Protein AF-A0AAD8EV53-F1 (afdb_monomer)

Organism: Biomphalaria pfeifferi (NCBI:txid112525)

Structure (mmCIF, N/CA/C/O backbone):
data_AF-A0AAD8EV53-F1
#
_entry.id   AF-A0AAD8EV53-F1
#
loop_
_atom_site.group_PDB
_atom_site.id
_atom_site.type_symbol
_atom_site.label_atom_id
_atom_site.label_alt_id
_atom_site.label_comp_id
_atom_site.label_asym_id
_atom_site.label_entity_id
_atom_site.label_seq_id
_atom_site.pdbx_PDB_ins_code
_atom_site.Cartn_x
_atom_site.Cartn_y
_atom_site.Cartn_z
_atom_site.occupancy
_atom_site.B_iso_or_equiv
_atom_site.auth_seq_id
_atom_site.auth_comp_id
_atom_site.auth_asym_id
_atom_site.auth_atom_id
_atom_site.pdbx_PDB_model_num
ATOM 1 N N . MET A 1 1 ? -7.930 -17.736 30.502 1.00 43.34 1 MET A N 1
ATOM 2 C CA . MET A 1 1 ? -8.144 -16.282 30.346 1.00 43.34 1 MET A CA 1
ATOM 3 C C . MET A 1 1 ? -9.474 -16.091 29.644 1.00 43.34 1 MET A C 1
ATOM 5 O O . MET A 1 1 ? -9.653 -16.660 28.577 1.00 43.34 1 MET A O 1
ATOM 9 N N . SER A 1 2 ? -10.435 -15.406 30.261 1.00 44.38 2 SER A N 1
ATOM 10 C CA . SER A 1 2 ? -11.694 -15.058 29.599 1.00 44.38 2 SER A CA 1
ATOM 11 C C . SER A 1 2 ? -11.402 -14.016 28.521 1.00 44.38 2 SER A C 1
ATOM 13 O O . SER A 1 2 ? -10.978 -12.903 28.819 1.00 44.38 2 SER A O 1
ATOM 15 N N . TYR A 1 3 ? -11.580 -14.386 27.257 1.00 53.50 3 TYR A N 1
ATOM 16 C CA . TYR A 1 3 ? -11.447 -13.451 26.147 1.00 53.50 3 TYR A CA 1
ATOM 17 C C . TYR A 1 3 ? -12.650 -12.508 26.158 1.00 53.50 3 TYR A C 1
ATOM 19 O O . TYR A 1 3 ? -13.756 -12.900 25.792 1.00 53.50 3 TYR A O 1
ATOM 27 N N . SER A 1 4 ? -12.458 -11.275 26.622 1.00 67.88 4 SER A N 1
ATOM 28 C CA . SER A 1 4 ? -13.485 -10.242 26.534 1.00 67.88 4 SER A CA 1
ATOM 29 C C . SER A 1 4 ? -13.609 -9.774 25.081 1.00 67.88 4 SER A C 1
ATOM 31 O O . SER A 1 4 ? -12.683 -9.215 24.490 1.00 67.88 4 SER A O 1
ATOM 33 N N . THR A 1 5 ? -14.765 -10.053 24.484 1.00 80.81 5 THR A N 1
ATOM 34 C CA . THR A 1 5 ? -15.217 -9.449 23.228 1.00 80.81 5 THR A CA 1
ATOM 35 C C . THR A 1 5 ? -16.120 -8.272 23.565 1.00 80.81 5 THR A C 1
ATOM 37 O O . THR A 1 5 ? -17.183 -8.468 24.159 1.00 80.81 5 THR A O 1
ATOM 40 N N . PHE A 1 6 ? -15.735 -7.063 23.172 1.00 87.12 6 PHE A N 1
ATOM 41 C CA . PHE A 1 6 ? -16.586 -5.885 23.301 1.00 87.12 6 PHE A CA 1
ATOM 42 C C . PHE A 1 6 ? -17.335 -5.650 21.996 1.00 87.12 6 PHE A C 1
ATOM 44 O O . PHE A 1 6 ? -16.727 -5.579 20.927 1.00 87.12 6 PHE A O 1
ATOM 51 N N . TYR A 1 7 ? -18.658 -5.538 22.089 1.00 92.50 7 TYR A N 1
ATOM 52 C CA . TYR A 1 7 ? -19.516 -5.212 20.958 1.00 92.50 7 TYR A CA 1
ATOM 53 C C . TYR A 1 7 ? -20.131 -3.833 21.158 1.00 92.50 7 TYR A C 1
ATOM 55 O O . TYR A 1 7 ? -20.846 -3.604 22.134 1.00 92.50 7 TYR A O 1
ATOM 63 N N . ILE A 1 8 ? -19.881 -2.931 20.215 1.00 93.69 8 ILE A N 1
ATOM 64 C CA . ILE A 1 8 ? -20.378 -1.560 20.250 1.00 93.69 8 ILE A CA 1
ATOM 65 C C . ILE A 1 8 ? -21.150 -1.282 18.962 1.00 93.69 8 ILE A C 1
ATOM 67 O O . ILE A 1 8 ? -20.667 -1.486 17.846 1.00 93.69 8 ILE A O 1
ATOM 71 N N . LYS A 1 9 ? -22.394 -0.821 19.106 1.00 94.81 9 LYS A N 1
ATOM 72 C CA . LYS A 1 9 ? -23.247 -0.514 17.952 1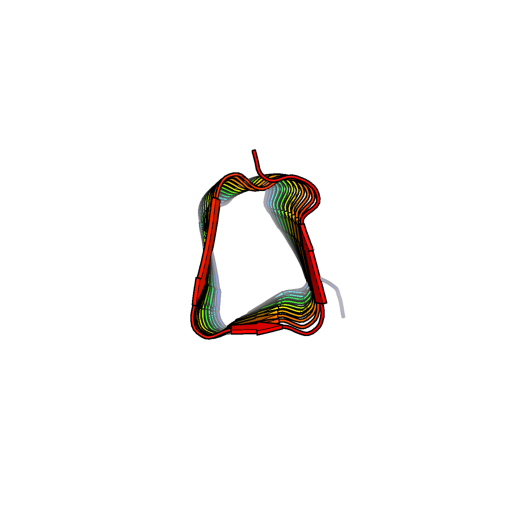.00 94.81 9 LYS A CA 1
ATOM 73 C C . LYS A 1 9 ? -22.948 0.873 17.381 1.00 94.81 9 LYS A C 1
ATOM 75 O O . LYS A 1 9 ? -22.888 1.012 16.166 1.00 94.81 9 LYS A O 1
ATOM 80 N N . PHE A 1 10 ? -22.787 1.857 18.254 1.00 95.81 10 PHE A N 1
ATOM 81 C CA . PHE A 1 10 ? -22.472 3.241 17.925 1.00 95.81 10 PHE A CA 1
ATOM 82 C C . PHE A 1 10 ? -21.641 3.805 19.066 1.00 95.81 10 PHE A C 1
ATOM 84 O O . PHE A 1 10 ? -21.955 3.531 20.228 1.00 95.81 10 PHE A O 1
ATOM 91 N N . ILE A 1 11 ? -20.596 4.543 18.733 1.00 95.88 11 ILE A N 1
ATOM 92 C CA . ILE A 1 11 ? -19.806 5.316 19.682 1.00 95.88 11 ILE A CA 1
ATOM 93 C C . ILE A 1 11 ? -19.050 6.379 18.904 1.00 95.88 11 ILE A C 1
ATOM 95 O O . ILE A 1 11 ? -18.500 6.062 17.865 1.00 95.88 11 ILE A O 1
ATOM 99 N N . ASP A 1 12 ? -18.988 7.604 19.392 1.00 96.12 12 ASP A N 1
ATOM 100 C CA . ASP A 1 12 ? -18.344 8.667 18.615 1.00 96.12 12 ASP A CA 1
ATOM 101 C C . ASP A 1 12 ? -16.811 8.525 18.684 1.00 96.12 12 ASP A C 1
ATOM 103 O O . ASP A 1 12 ? -16.111 8.575 17.676 1.00 96.12 12 ASP A O 1
ATOM 107 N N . TYR A 1 13 ? -16.281 8.241 19.881 1.00 96.38 13 TYR A N 1
ATOM 108 C CA . TYR A 1 13 ? -14.841 8.197 20.140 1.00 96.38 13 TYR A CA 1
ATOM 109 C C . TYR A 1 13 ? -14.439 6.995 20.994 1.00 96.38 13 TYR A C 1
ATOM 111 O O . TYR A 1 13 ? -15.038 6.718 22.035 1.00 96.38 13 TYR A O 1
ATOM 119 N N . ILE A 1 14 ? -13.349 6.333 20.606 1.00 94.25 14 ILE A N 1
ATOM 120 C CA . ILE A 1 14 ? -12.597 5.422 21.475 1.00 94.25 14 ILE A CA 1
ATOM 121 C C . ILE A 1 14 ? -11.179 5.947 21.613 1.00 94.25 14 ILE A C 1
ATOM 123 O O . ILE A 1 14 ? -10.463 6.123 20.628 1.00 94.25 14 ILE A O 1
ATOM 127 N N . VAL A 1 15 ? -10.762 6.131 22.861 1.00 94.19 15 VAL A N 1
ATOM 128 C CA . VAL A 1 15 ? -9.378 6.426 23.213 1.00 94.19 15 VAL A CA 1
ATOM 129 C C . VAL A 1 15 ? -8.905 5.344 24.164 1.00 94.19 15 VAL A C 1
ATOM 131 O O . VAL A 1 15 ? -9.501 5.158 25.224 1.00 94.19 15 VAL A O 1
ATOM 134 N N . MET A 1 16 ? -7.831 4.646 23.804 1.00 89.88 16 MET A N 1
ATOM 135 C CA . MET A 1 16 ? -7.173 3.719 24.722 1.00 89.88 16 MET A CA 1
ATOM 136 C C . MET A 1 16 ? -5.684 4.017 24.816 1.00 89.88 16 MET A C 1
ATOM 138 O O . MET A 1 16 ? -4.989 4.239 23.820 1.00 89.88 16 MET A O 1
ATOM 142 N N . SER A 1 17 ? -5.184 3.945 26.038 1.00 91.75 17 SER A N 1
ATOM 143 C CA . SER A 1 17 ? -3.771 4.035 26.365 1.00 91.75 17 SER A CA 1
ATOM 144 C C . SER A 1 17 ? -3.387 2.840 27.231 1.00 91.75 17 SER A C 1
ATOM 146 O O . SER A 1 17 ? -4.166 2.426 28.089 1.00 91.75 17 SER A O 1
ATOM 148 N N . TYR A 1 18 ? -2.209 2.260 26.987 1.00 87.88 18 TYR A N 1
ATOM 149 C CA . TYR A 1 18 ? -1.659 1.159 27.795 1.00 87.88 18 TYR A CA 1
ATOM 150 C C . TYR A 1 18 ? -2.642 -0.003 27.981 1.00 87.88 18 TYR A C 1
ATOM 152 O O . TYR A 1 18 ? -2.921 -0.446 29.096 1.00 87.88 18 TYR A O 1
ATOM 160 N N . SER A 1 19 ? -3.208 -0.476 26.873 1.00 85.56 19 SER A N 1
ATOM 161 C CA . SER A 1 19 ? -4.313 -1.434 26.900 1.00 85.56 19 SER A CA 1
ATOM 162 C C . SER A 1 19 ? -3.951 -2.753 26.234 1.00 85.56 19 SER A C 1
ATOM 164 O O . SER A 1 19 ? -3.264 -2.794 25.214 1.00 85.56 19 SER A O 1
ATOM 166 N N . ILE A 1 20 ? -4.454 -3.841 26.812 1.00 86.62 20 ILE A N 1
ATOM 167 C CA . ILE A 1 20 ? -4.454 -5.160 26.188 1.00 86.62 20 ILE A CA 1
ATOM 168 C C . ILE A 1 20 ? -5.905 -5.588 26.078 1.00 86.62 20 ILE A C 1
ATOM 170 O O . ILE A 1 20 ? -6.603 -5.711 27.086 1.00 86.62 20 ILE A O 1
ATOM 174 N N . LEU A 1 21 ? -6.367 -5.802 24.855 1.00 84.62 21 LEU A N 1
ATOM 175 C CA . LEU A 1 21 ? -7.738 -6.205 24.594 1.00 84.62 21 LEU A CA 1
ATOM 176 C C . LEU A 1 21 ? -7.745 -7.358 23.603 1.00 84.62 21 LEU A C 1
ATOM 178 O O . LEU A 1 21 ? -6.914 -7.439 22.701 1.00 84.62 21 LEU A O 1
ATOM 182 N N . HIS A 1 22 ? -8.670 -8.293 23.785 1.00 82.31 22 HIS A N 1
ATOM 183 C CA . HIS A 1 22 ? -8.747 -9.409 22.862 1.00 82.31 22 HIS A CA 1
ATOM 184 C C . HIS A 1 22 ? -9.524 -8.988 21.619 1.00 82.31 22 HIS A C 1
ATOM 186 O O . HIS A 1 22 ? -8.951 -8.827 20.551 1.00 82.31 22 HIS A O 1
ATOM 192 N N . ALA A 1 23 ? -10.818 -8.726 21.739 1.00 90.88 23 ALA A N 1
ATOM 193 C CA . ALA A 1 23 ? -11.630 -8.452 20.566 1.00 90.88 23 ALA A CA 1
ATOM 194 C C . ALA A 1 23 ? -12.518 -7.229 20.750 1.00 90.88 23 ALA A C 1
ATOM 196 O O . ALA A 1 23 ? -13.231 -7.112 21.747 1.00 90.88 23 ALA A O 1
ATOM 197 N N . LEU A 1 24 ? -12.508 -6.355 19.747 1.00 92.44 24 LEU A N 1
ATOM 198 C CA . LEU A 1 24 ? -13.383 -5.197 19.655 1.00 92.44 24 LEU A CA 1
ATOM 199 C C . LEU A 1 24 ? -14.127 -5.238 18.321 1.00 92.44 24 LEU A C 1
ATOM 201 O O . LEU A 1 24 ? -13.517 -5.303 17.253 1.00 92.44 24 LEU A O 1
ATOM 205 N N . VAL A 1 25 ? -15.454 -5.221 18.394 1.00 95.44 25 VAL A N 1
ATOM 206 C CA . VAL A 1 25 ? -16.340 -5.214 17.232 1.00 95.44 25 VAL A CA 1
ATOM 207 C C . VAL A 1 25 ? -17.201 -3.965 17.293 1.00 95.44 25 VAL A C 1
ATOM 209 O O . VAL A 1 25 ? -17.968 -3.784 18.239 1.00 95.44 25 VAL A O 1
ATOM 212 N N . ILE A 1 26 ? -17.096 -3.119 16.271 1.00 96.75 26 ILE A N 1
ATOM 213 C CA . ILE A 1 26 ? -17.793 -1.837 16.212 1.00 96.75 26 ILE A CA 1
ATOM 214 C C . ILE A 1 26 ? -18.550 -1.717 14.896 1.00 96.75 26 ILE A C 1
ATOM 216 O O . ILE A 1 26 ? -18.028 -1.996 13.814 1.00 96.75 26 ILE A O 1
ATOM 220 N N . LYS A 1 27 ? -19.815 -1.303 14.961 1.00 97.00 27 LYS A N 1
ATOM 221 C CA . LYS A 1 27 ? -20.604 -1.090 13.743 1.00 97.00 27 LYS A CA 1
ATOM 222 C C . LYS A 1 27 ? -20.407 0.315 13.166 1.00 97.00 27 LYS A C 1
ATOM 224 O O . LYS A 1 27 ? -20.290 0.424 11.951 1.00 97.00 27 LYS A O 1
ATOM 229 N N . 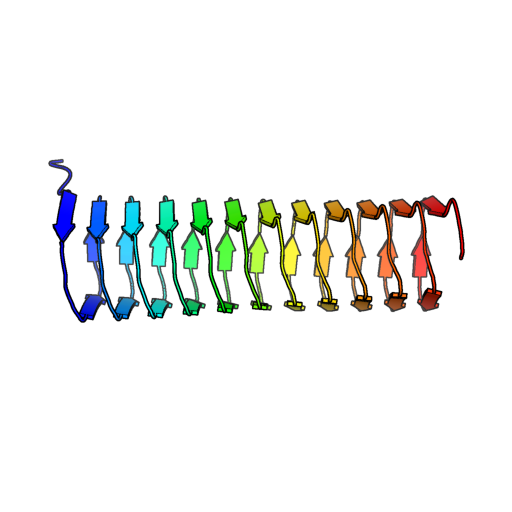PHE A 1 28 ? -20.373 1.344 14.001 1.00 97.00 28 PHE A N 1
ATOM 230 C CA . PHE A 1 28 ? -20.131 2.728 13.596 1.00 97.00 28 PHE A CA 1
ATOM 231 C C . PHE A 1 28 ? -19.324 3.429 14.679 1.00 97.00 28 PHE A C 1
ATOM 233 O O . PHE A 1 28 ? -19.644 3.264 15.862 1.00 97.00 28 PHE A O 1
ATOM 240 N N . ILE A 1 29 ? -18.295 4.155 14.264 1.00 97.44 29 ILE A N 1
ATOM 241 C CA . ILE A 1 29 ? -17.471 4.974 15.143 1.00 97.44 29 ILE A CA 1
ATOM 242 C C . ILE A 1 29 ? -16.809 6.089 14.367 1.00 97.44 29 ILE A C 1
ATOM 244 O O . ILE A 1 29 ? -16.312 5.824 13.291 1.00 97.44 29 ILE A O 1
ATOM 248 N N . ASP A 1 30 ? -16.741 7.295 14.902 1.00 96.38 30 ASP A N 1
ATOM 249 C CA . ASP A 1 30 ? -16.150 8.393 14.139 1.00 96.38 30 ASP A CA 1
ATOM 250 C C . ASP A 1 30 ? -14.616 8.333 14.271 1.00 96.38 30 ASP A C 1
ATOM 252 O O . ASP A 1 30 ? -13.891 8.357 13.277 1.00 96.38 30 ASP A O 1
ATOM 256 N N . TYR A 1 31 ? -14.098 8.135 15.492 1.00 97.50 31 TYR A N 1
ATOM 257 C CA . TYR A 1 31 ? -12.654 8.172 15.753 1.00 97.50 31 TYR A CA 1
ATOM 258 C C . TYR A 1 31 ? -12.161 7.066 16.691 1.00 97.50 31 TYR A C 1
ATOM 260 O O . TYR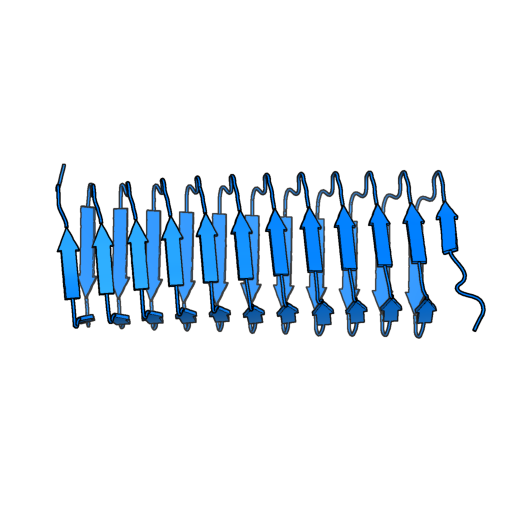 A 1 31 ? -12.694 6.849 17.784 1.00 97.50 31 TYR A O 1
ATOM 268 N N . ILE A 1 32 ? -11.042 6.440 16.319 1.00 96.12 32 ILE A N 1
ATOM 269 C CA . ILE A 1 32 ? -10.234 5.598 17.210 1.00 96.12 32 ILE A CA 1
ATOM 270 C C . ILE A 1 32 ? -8.847 6.199 17.361 1.00 96.12 32 ILE A C 1
ATOM 272 O O . ILE A 1 32 ? -8.135 6.399 16.378 1.00 96.12 32 ILE A O 1
ATOM 276 N N . VAL A 1 33 ? -8.432 6.386 18.611 1.00 96.25 33 VAL A N 1
ATOM 277 C CA . VAL A 1 33 ? -7.057 6.723 18.968 1.00 96.25 33 VAL A CA 1
ATOM 278 C C . VAL A 1 33 ? -6.520 5.663 19.919 1.00 96.25 33 VAL A C 1
ATOM 280 O O . VAL A 1 33 ? -7.038 5.494 21.025 1.00 96.25 33 VAL A O 1
ATOM 283 N N . MET A 1 34 ? -5.456 4.964 19.522 1.00 93.31 34 MET A N 1
ATOM 284 C CA . MET A 1 34 ? -4.758 4.041 20.420 1.00 93.31 34 MET A CA 1
ATOM 285 C C . MET A 1 34 ? -3.283 4.399 20.552 1.00 93.31 34 MET A C 1
ATOM 287 O O . MET A 1 34 ? -2.579 4.677 19.577 1.00 93.31 34 MET A O 1
ATOM 291 N N . SER A 1 35 ? -2.802 4.313 21.785 1.00 92.94 35 SER A N 1
ATOM 292 C CA . SER A 1 35 ? -1.389 4.442 22.126 1.00 92.94 35 SER A CA 1
ATOM 293 C C . SER A 1 35 ? -0.975 3.293 23.038 1.00 92.94 35 SER A C 1
ATOM 295 O O . SER A 1 35 ? -1.699 2.961 23.978 1.00 92.94 35 SER A O 1
ATOM 297 N N . TYR A 1 36 ? 0.173 2.666 22.769 1.00 87.56 36 TYR A N 1
ATOM 298 C CA . TYR A 1 36 ? 0.689 1.563 23.594 1.00 87.56 36 TYR A CA 1
ATOM 299 C C . TYR A 1 36 ? -0.345 0.446 23.786 1.00 87.56 36 TYR A C 1
ATOM 301 O O . TYR A 1 36 ? -0.714 0.093 24.908 1.00 87.56 36 TYR A O 1
ATOM 309 N N . ALA A 1 37 ? -0.873 -0.066 22.676 1.00 86.62 37 ALA A N 1
ATOM 310 C CA . ALA A 1 37 ? -1.980 -1.012 22.691 1.00 86.62 37 ALA A CA 1
ATOM 311 C C . ALA A 1 37 ? -1.612 -2.350 22.049 1.00 86.62 37 ALA A C 1
ATOM 313 O O . ALA A 1 37 ? -0.985 -2.394 20.990 1.00 86.62 37 ALA A O 1
ATOM 314 N N . ILE A 1 38 ? -2.068 -3.435 22.671 1.00 88.50 38 ILE A N 1
ATOM 315 C CA . ILE A 1 38 ? -2.065 -4.774 22.085 1.00 88.50 38 ILE A CA 1
ATOM 316 C C . ILE A 1 38 ? -3.518 -5.189 21.899 1.00 88.50 38 ILE A C 1
ATOM 318 O O . ILE A 1 38 ? -4.260 -5.332 22.872 1.00 88.50 38 ILE A O 1
ATOM 322 N N . LEU A 1 39 ? -3.925 -5.398 20.652 1.00 86.06 39 LEU A N 1
ATOM 323 C CA . LEU A 1 39 ? -5.270 -5.852 20.336 1.00 86.06 39 LEU A CA 1
ATOM 324 C C . LEU A 1 39 ? -5.225 -7.149 19.534 1.00 86.06 39 LEU A C 1
ATOM 326 O O . LEU A 1 39 ? -4.581 -7.225 18.485 1.00 86.06 39 LEU A O 1
ATOM 330 N N . HIS A 1 40 ? -5.960 -8.162 19.990 1.00 83.75 40 HIS A N 1
ATOM 331 C CA . HIS A 1 40 ? -6.006 -9.426 19.261 1.00 83.75 40 HIS A CA 1
ATOM 332 C C . HIS A 1 40 ? -6.819 -9.299 17.955 1.00 83.75 40 HIS A C 1
ATOM 334 O O . HIS A 1 40 ? -6.345 -9.712 16.900 1.00 83.75 40 HIS A O 1
ATOM 340 N N . THR A 1 41 ? -7.993 -8.661 17.963 1.00 92.12 41 THR A N 1
ATOM 341 C CA . THR A 1 41 ? -8.809 -8.428 16.755 1.00 92.12 41 THR A CA 1
ATOM 342 C C . THR A 1 41 ? -9.631 -7.138 16.824 1.00 92.12 41 THR A C 1
ATOM 344 O O . THR A 1 41 ? -10.365 -6.936 17.795 1.00 92.12 41 THR A O 1
ATOM 347 N N . LEU A 1 42 ? -9.598 -6.332 15.756 1.00 94.19 42 LEU A N 1
ATOM 348 C CA . LEU A 1 42 ? -10.504 -5.197 15.527 1.00 94.19 42 LEU A CA 1
ATOM 349 C C . LEU A 1 42 ? -11.370 -5.451 14.293 1.00 94.19 42 LEU A C 1
ATOM 351 O O . LEU A 1 42 ? -10.841 -5.629 13.195 1.00 94.19 42 LEU A O 1
ATOM 355 N N . LEU A 1 43 ? -12.690 -5.423 14.454 1.00 96.81 43 LEU A N 1
ATOM 356 C CA . LEU A 1 43 ? -13.637 -5.492 13.342 1.00 96.81 43 LEU A CA 1
ATOM 357 C C . LEU A 1 43 ? -14.494 -4.230 13.327 1.00 96.81 43 LEU A C 1
ATOM 359 O O . LEU A 1 43 ? -15.243 -3.990 14.275 1.00 96.81 43 LEU A O 1
ATOM 363 N N . ILE A 1 44 ? -14.424 -3.451 12.247 1.00 97.50 44 ILE A N 1
ATOM 364 C CA . ILE A 1 44 ? -15.193 -2.212 12.113 1.00 97.50 44 ILE A CA 1
ATOM 365 C C . ILE A 1 44 ? -15.954 -2.184 10.794 1.00 97.50 44 ILE A C 1
ATOM 367 O O . ILE A 1 44 ? -15.427 -2.503 9.727 1.00 97.50 44 ILE A O 1
ATOM 371 N N . LYS A 1 45 ? -17.231 -1.803 10.842 1.00 97.75 45 LYS A N 1
ATOM 372 C CA . LYS A 1 45 ? -18.025 -1.663 9.617 1.00 97.75 45 LYS A CA 1
ATOM 373 C C . LYS A 1 45 ? -17.890 -0.272 8.989 1.00 97.75 45 LYS A C 1
ATOM 375 O O . LYS A 1 45 ? -17.790 -0.205 7.769 1.00 97.75 45 LYS A O 1
ATOM 380 N N . PHE A 1 46 ? -17.895 0.789 9.781 1.00 97.81 46 PHE A N 1
ATOM 381 C CA . PHE A 1 46 ? -17.699 2.162 9.317 1.00 97.81 46 PHE A CA 1
ATOM 382 C C . PHE A 1 46 ? -16.892 2.917 10.359 1.00 97.81 46 PHE A C 1
ATOM 384 O O . PHE A 1 46 ? -17.197 2.781 11.550 1.00 97.81 46 PHE A O 1
ATOM 391 N N . ILE A 1 47 ? -15.877 3.644 9.905 1.00 97.94 47 ILE A N 1
ATOM 392 C CA . ILE A 1 47 ? -15.090 4.528 10.751 1.00 97.94 47 ILE A CA 1
ATOM 393 C C . ILE A 1 47 ? -14.495 5.676 9.969 1.00 97.94 47 ILE A C 1
ATOM 395 O O . ILE A 1 47 ? -13.958 5.430 8.909 1.00 97.94 47 ILE A O 1
ATOM 399 N N . ASP A 1 48 ? -14.513 6.890 10.488 1.00 97.06 48 ASP A N 1
ATOM 400 C CA . ASP A 1 48 ? -13.951 8.004 9.727 1.00 97.06 48 ASP A CA 1
ATOM 401 C C . ASP A 1 48 ? -12.420 8.003 9.887 1.00 97.06 48 ASP A C 1
ATOM 403 O O . ASP A 1 48 ? -11.677 7.967 8.905 1.00 97.06 48 ASP A O 1
ATOM 407 N N . PHE A 1 49 ? -11.919 7.911 11.128 1.00 97.88 49 PHE A N 1
ATOM 408 C CA . PHE A 1 49 ? -10.487 8.047 11.412 1.00 97.88 49 PHE A CA 1
ATOM 409 C C . PHE A 1 49 ? -9.932 6.999 12.381 1.00 97.88 49 PHE A C 1
ATOM 411 O O . PHE A 1 49 ? -10.447 6.784 13.481 1.00 97.88 49 PHE A O 1
ATOM 418 N N . ILE A 1 50 ? -8.781 6.423 12.023 1.00 96.94 50 ILE A N 1
ATOM 419 C CA . ILE A 1 50 ? -7.939 5.634 12.930 1.00 96.94 50 ILE A CA 1
ATOM 420 C C . ILE A 1 50 ? -6.568 6.284 13.065 1.00 96.94 50 ILE A C 1
ATOM 422 O O . ILE A 1 50 ? -5.843 6.434 12.082 1.00 96.94 50 ILE A O 1
ATOM 426 N N . LEU A 1 51 ? -6.175 6.562 14.306 1.00 97.00 51 LEU A N 1
ATOM 427 C CA . LEU A 1 51 ? -4.821 6.952 14.668 1.00 97.00 51 LEU A CA 1
ATOM 428 C C . LEU A 1 51 ? -4.233 5.941 15.652 1.00 97.00 51 LEU A C 1
ATOM 430 O O . LEU A 1 51 ? -4.720 5.797 16.775 1.00 97.00 51 LEU A O 1
ATOM 434 N N . MET A 1 52 ? -3.139 5.289 15.265 1.00 93.56 52 MET A N 1
ATOM 435 C CA . MET A 1 52 ? -2.422 4.384 16.160 1.00 93.56 52 MET A CA 1
ATOM 436 C C . MET A 1 52 ? -0.947 4.740 16.283 1.00 93.56 52 MET A C 1
ATOM 438 O O . MET A 1 52 ? -0.252 5.049 15.311 1.00 93.56 52 MET A O 1
ATOM 442 N N . SER A 1 53 ? -0.448 4.601 17.504 1.00 92.81 53 SER A N 1
ATOM 443 C CA . SER A 1 53 ? 0.966 4.747 17.833 1.00 92.81 53 SER A CA 1
ATOM 444 C C . SER A 1 53 ? 1.403 3.628 18.773 1.00 92.81 53 SER A C 1
ATOM 446 O O . SER A 1 53 ? 0.655 3.251 19.678 1.00 92.81 53 SER A O 1
ATOM 448 N N . TYR A 1 54 ? 2.602 3.079 18.559 1.00 89.56 54 TYR A N 1
ATOM 449 C CA . TYR A 1 54 ? 3.192 2.064 19.445 1.00 89.56 54 TYR A CA 1
ATOM 450 C C . TYR A 1 54 ? 2.252 0.883 19.700 1.00 89.56 54 TYR A C 1
ATOM 452 O O . TYR A 1 54 ? 1.898 0.584 20.839 1.00 89.56 54 TYR A O 1
ATOM 460 N N . SER A 1 55 ? 1.774 0.247 18.633 1.00 87.62 55 SER A N 1
ATOM 461 C CA . SER A 1 55 ? 0.699 -0.741 18.741 1.00 87.62 55 SER A CA 1
ATOM 462 C C . SER A 1 55 ? 1.007 -2.051 18.033 1.00 87.62 55 SER A C 1
ATOM 464 O O . SER A 1 55 ? 1.718 -2.086 17.026 1.00 87.62 55 SER A O 1
ATOM 466 N N . ILE A 1 56 ? 0.465 -3.135 18.589 1.00 89.81 56 ILE A N 1
ATOM 467 C CA . ILE A 1 56 ? 0.576 -4.487 18.049 1.00 89.81 56 ILE A CA 1
ATOM 468 C C . ILE A 1 56 ? -0.828 -5.031 17.823 1.00 89.81 56 ILE A C 1
ATOM 470 O O . ILE A 1 56 ? -1.639 -5.115 18.748 1.00 89.81 56 ILE A O 1
ATOM 474 N N . PHE A 1 57 ? -1.099 -5.431 16.589 1.00 87.75 57 PHE A N 1
ATOM 475 C CA . PHE A 1 57 ? -2.388 -5.973 16.189 1.00 87.75 57 PHE A CA 1
ATOM 476 C C . PHE A 1 57 ? -2.207 -7.315 15.494 1.00 87.75 57 PHE A C 1
ATOM 478 O O . PHE A 1 57 ? -1.440 -7.438 14.537 1.00 87.75 57 PHE A O 1
ATOM 485 N N . HIS A 1 58 ? -2.973 -8.315 15.923 1.00 87.44 58 HIS A N 1
ATOM 486 C CA . HIS A 1 58 ? -3.024 -9.577 15.189 1.00 87.44 58 HIS A CA 1
ATOM 487 C C . HIS A 1 58 ? -3.901 -9.469 13.934 1.00 87.44 58 HIS A C 1
ATOM 489 O O . HIS A 1 58 ? -3.499 -9.919 12.867 1.00 87.44 58 HIS A O 1
ATOM 495 N N . ALA A 1 59 ? -5.074 -8.839 14.009 1.00 92.88 59 ALA A N 1
ATOM 496 C CA . ALA A 1 59 ? -5.903 -8.632 12.823 1.00 92.88 59 ALA A CA 1
ATOM 497 C C . ALA A 1 59 ? -6.782 -7.385 12.923 1.00 92.88 59 ALA A C 1
ATOM 499 O O . ALA A 1 59 ? -7.407 -7.123 13.955 1.00 92.88 59 ALA A O 1
ATOM 500 N N . LEU A 1 60 ? -6.878 -6.659 11.813 1.00 95.31 60 LEU A N 1
ATOM 501 C CA . LEU A 1 60 ? -7.714 -5.481 11.656 1.00 95.31 60 LEU A CA 1
ATOM 502 C C . LEU A 1 60 ? -8.521 -5.607 10.359 1.00 95.31 60 LEU A C 1
ATOM 504 O O . LEU A 1 60 ? -7.962 -5.753 9.273 1.00 95.31 60 LEU A O 1
ATOM 508 N N . VAL A 1 61 ? -9.849 -5.587 10.471 1.00 97.88 61 VAL A N 1
ATOM 509 C CA . VAL A 1 61 ? -10.756 -5.688 9.320 1.00 97.88 61 VAL A CA 1
ATOM 510 C C . VAL A 1 61 ? -11.715 -4.513 9.328 1.00 97.88 61 VAL A C 1
ATOM 512 O O . VAL A 1 61 ? -12.487 -4.345 10.275 1.00 97.88 61 VAL A O 1
ATOM 515 N N . ILE A 1 62 ? -11.704 -3.738 8.245 1.00 98.19 62 ILE A N 1
ATOM 516 C CA . ILE A 1 62 ? -12.578 -2.580 8.078 1.00 98.19 62 ILE A CA 1
ATOM 517 C C . ILE A 1 62 ? -13.331 -2.654 6.756 1.00 98.19 62 ILE A C 1
ATOM 519 O O . ILE A 1 62 ? -12.780 -2.983 5.704 1.00 98.19 62 ILE A O 1
ATOM 523 N N . LYS A 1 63 ? -14.625 -2.337 6.781 1.00 98.19 63 LYS A N 1
ATOM 524 C CA . LYS A 1 63 ? -15.411 -2.276 5.546 1.00 98.19 63 LYS A CA 1
ATOM 525 C C . LYS A 1 63 ? -15.337 -0.905 4.864 1.00 98.19 63 LYS A C 1
ATOM 527 O O . LYS A 1 63 ? -15.239 -0.879 3.642 1.00 98.19 63 LYS A O 1
ATOM 532 N N . PHE A 1 64 ? -15.397 0.186 5.610 1.00 98.19 64 PHE A N 1
ATOM 533 C CA . PHE A 1 64 ? -15.263 1.544 5.088 1.00 98.19 64 PHE A CA 1
ATOM 534 C C . PHE A 1 64 ? -14.487 2.374 6.095 1.00 98.19 64 PHE A C 1
ATOM 536 O O . PHE A 1 64 ? -14.796 2.281 7.289 1.00 98.19 64 PHE A O 1
ATOM 543 N N . ILE A 1 65 ? -13.495 3.113 5.612 1.00 98.12 65 ILE A N 1
ATOM 544 C CA . ILE A 1 65 ? -12.750 4.055 6.430 1.00 98.12 65 ILE A CA 1
ATOM 545 C C . ILE A 1 65 ? -12.219 5.222 5.624 1.00 98.12 65 ILE A C 1
ATOM 547 O O . ILE A 1 65 ? -11.693 4.992 4.554 1.00 98.12 65 ILE A O 1
ATOM 551 N N . ASP A 1 66 ? -12.276 6.439 6.134 1.00 97.94 66 ASP A N 1
ATOM 552 C CA . ASP A 1 66 ? -11.775 7.570 5.353 1.00 97.94 66 ASP A CA 1
ATOM 553 C C . ASP A 1 66 ? -10.249 7.657 5.496 1.00 97.94 66 ASP A C 1
ATOM 555 O O . ASP A 1 66 ? -9.515 7.733 4.510 1.00 97.94 66 ASP A O 1
ATOM 559 N N . TYR A 1 67 ? -9.732 7.543 6.724 1.00 98.19 67 TYR A N 1
ATOM 560 C CA . TYR A 1 67 ? -8.310 7.761 6.986 1.00 98.19 67 TYR A CA 1
ATOM 561 C C . TYR A 1 67 ? -7.716 6.820 8.040 1.00 98.19 67 TYR A C 1
ATOM 563 O O . TYR A 1 67 ? -8.208 6.698 9.165 1.00 98.19 67 TYR A O 1
ATOM 571 N N . ILE A 1 68 ? -6.576 6.210 7.705 1.00 97.69 68 ILE A N 1
ATOM 572 C CA . ILE A 1 68 ? -5.720 5.488 8.653 1.00 97.69 68 ILE A CA 1
ATOM 573 C C . ILE A 1 68 ? -4.361 6.162 8.739 1.00 97.69 68 ILE A C 1
ATOM 575 O O . ILE A 1 68 ? -3.659 6.294 7.737 1.00 97.69 68 ILE A O 1
ATOM 579 N N . GLN A 1 69 ? -3.932 6.439 9.966 1.00 97.56 69 GLN A N 1
ATOM 580 C CA . GLN A 1 69 ? -2.552 6.766 10.271 1.00 97.56 69 GLN A CA 1
ATOM 581 C C . GLN A 1 69 ? -1.985 5.833 11.334 1.00 97.56 69 GLN A C 1
ATOM 583 O O . GLN A 1 69 ? -2.464 5.788 12.469 1.00 97.56 69 GLN A O 1
ATOM 588 N N . MET A 1 70 ? -0.914 5.123 10.980 1.00 94.56 70 MET A N 1
ATOM 589 C CA . MET A 1 70 ? -0.168 4.290 11.921 1.00 94.56 70 MET A CA 1
ATOM 590 C C . MET A 1 70 ? 1.284 4.745 12.015 1.00 94.56 70 MET A C 1
ATOM 592 O O . MET A 1 70 ? 1.951 5.047 11.022 1.00 94.56 70 MET A O 1
ATOM 596 N N . SER A 1 71 ? 1.798 4.736 13.236 1.00 93.38 71 SER A N 1
ATOM 597 C CA . SER A 1 71 ? 3.209 4.968 13.522 1.00 93.38 71 SER A CA 1
ATOM 598 C C . SER A 1 71 ? 3.731 3.912 14.489 1.00 93.38 71 SER A C 1
ATOM 600 O O . SER A 1 71 ? 2.989 3.459 15.366 1.00 93.38 71 SER A O 1
ATOM 602 N N . TYR A 1 72 ? 4.989 3.497 14.323 1.00 90.19 72 TYR A N 1
ATOM 603 C CA . TYR A 1 72 ? 5.687 2.594 15.251 1.00 90.19 72 TYR A CA 1
ATOM 604 C C . TYR A 1 72 ? 4.868 1.351 15.609 1.00 90.19 72 TYR A C 1
ATOM 606 O O . TYR A 1 72 ? 4.560 1.104 16.774 1.00 90.19 72 TYR A O 1
ATOM 614 N N . SER A 1 73 ? 4.417 0.608 14.606 1.00 88.50 73 SER A N 1
ATOM 615 C CA . SER A 1 73 ? 3.449 -0.467 14.830 1.00 88.50 73 SER A CA 1
ATOM 616 C C . SER A 1 73 ? 3.763 -1.733 14.060 1.00 88.50 73 SER A C 1
ATOM 618 O O . SER A 1 73 ? 4.447 -1.733 13.035 1.00 88.50 73 SER A O 1
ATOM 620 N N . ILE A 1 74 ? 3.264 -2.830 14.623 1.00 90.69 74 ILE A N 1
ATOM 621 C CA . ILE A 1 74 ? 3.351 -4.166 14.056 1.00 90.69 74 ILE A CA 1
ATOM 622 C C . ILE A 1 74 ? 1.923 -4.652 13.854 1.00 90.69 74 ILE A C 1
ATOM 624 O O . ILE A 1 74 ? 1.135 -4.719 14.798 1.00 90.69 74 ILE A O 1
ATOM 628 N N . LEU A 1 75 ? 1.582 -5.013 12.627 1.00 90.81 75 LEU A N 1
ATOM 629 C CA . LEU A 1 75 ? 0.276 -5.573 12.307 1.00 90.81 75 LEU A CA 1
ATOM 630 C C . LEU A 1 75 ? 0.485 -6.839 11.511 1.00 90.81 75 LEU A C 1
ATOM 632 O O . LEU A 1 75 ? 1.280 -6.893 10.576 1.00 90.81 75 LEU A O 1
ATOM 636 N N . HIS A 1 76 ? -0.235 -7.880 11.887 1.00 87.00 76 HIS A N 1
ATOM 637 C CA . HIS A 1 76 ? -0.138 -9.127 11.159 1.00 87.00 76 HIS A CA 1
ATOM 638 C C . HIS A 1 76 ? -1.111 -9.153 9.972 1.00 87.00 76 HIS A C 1
ATOM 640 O O . HIS A 1 76 ? -0.763 -9.616 8.895 1.00 87.00 76 HIS A O 1
ATOM 646 N N . ALA A 1 77 ? -2.323 -8.625 10.098 1.00 94.38 77 ALA A N 1
ATOM 647 C CA . ALA A 1 77 ? -3.237 -8.599 8.961 1.00 94.38 77 ALA A CA 1
ATOM 648 C C . ALA A 1 77 ? -4.115 -7.358 8.964 1.00 94.38 77 ALA A C 1
ATOM 650 O O . ALA A 1 77 ? -4.769 -7.059 9.963 1.00 94.38 77 ALA A O 1
ATOM 651 N N . LEU A 1 78 ? -4.177 -6.688 7.818 1.00 96.50 78 LEU A N 1
ATOM 652 C CA . LEU A 1 78 ? -5.075 -5.579 7.547 1.00 96.50 78 LEU A CA 1
ATOM 653 C C . LEU A 1 78 ? -5.903 -5.885 6.304 1.00 96.50 78 LEU A C 1
ATOM 655 O O . LEU A 1 78 ? -5.367 -6.064 5.211 1.00 96.50 78 LEU A O 1
ATOM 659 N N . VAL A 1 79 ? -7.221 -5.924 6.468 1.00 98.25 79 VAL A N 1
ATOM 660 C CA . VAL A 1 79 ? -8.156 -6.124 5.361 1.00 98.25 79 VAL A CA 1
ATOM 661 C C . VAL A 1 79 ? -9.114 -4.951 5.306 1.00 98.25 79 VAL A C 1
ATOM 663 O O . VAL A 1 79 ? -9.890 -4.739 6.238 1.00 98.25 79 VAL A O 1
ATOM 666 N N . ILE A 1 80 ? -9.093 -4.215 4.197 1.00 98.38 80 ILE A N 1
ATOM 667 C CA . ILE A 1 80 ? -9.953 -3.050 4.000 1.00 98.38 80 ILE A CA 1
ATOM 668 C C . ILE A 1 80 ? -10.708 -3.155 2.680 1.00 98.38 80 ILE A C 1
ATOM 670 O O . ILE A 1 80 ? -10.152 -3.484 1.631 1.00 98.38 80 ILE A O 1
ATOM 674 N N . LYS A 1 81 ? -12.015 -2.890 2.706 1.00 98.38 81 LYS A N 1
ATOM 675 C CA . LYS A 1 81 ? -12.811 -2.910 1.473 1.00 98.38 81 LYS A CA 1
ATOM 676 C C . LYS A 1 81 ? -12.792 -1.564 0.741 1.00 98.38 81 LYS A C 1
ATOM 678 O O . LYS A 1 81 ? -12.709 -1.580 -0.482 1.00 98.38 81 LYS A O 1
ATOM 683 N N . PHE A 1 82 ? -12.879 -0.450 1.449 1.00 98.31 82 PHE A N 1
ATOM 684 C CA . PHE A 1 82 ? -12.789 0.893 0.881 1.00 98.31 82 PHE A CA 1
ATOM 685 C C . PHE A 1 82 ? -12.050 1.781 1.866 1.00 98.31 82 PHE A C 1
ATOM 687 O O . PHE A 1 82 ? -12.354 1.701 3.063 1.00 98.31 82 PHE A O 1
ATOM 694 N N . ILE A 1 83 ? -11.092 2.551 1.365 1.00 98.31 83 ILE A N 1
ATOM 695 C CA . ILE A 1 83 ? -10.378 3.534 2.162 1.00 98.31 83 ILE A CA 1
ATOM 696 C C . ILE A 1 83 ? -9.876 4.696 1.332 1.00 98.31 83 ILE A C 1
ATOM 698 O O . ILE A 1 83 ? -9.305 4.451 0.287 1.00 98.31 83 ILE A O 1
ATOM 702 N N . ASP A 1 84 ? -9.999 5.927 1.794 1.00 97.81 84 ASP A N 1
ATOM 703 C CA . ASP A 1 84 ? -9.519 7.046 0.983 1.00 97.81 84 ASP A CA 1
ATOM 704 C C . ASP A 1 84 ? -7.997 7.193 1.164 1.00 97.81 84 ASP A C 1
ATOM 706 O O . ASP A 1 84 ? -7.237 7.214 0.195 1.00 97.81 84 ASP A O 1
ATOM 710 N N . TYR A 1 85 ? -7.512 7.169 2.411 1.00 98.12 85 TYR A N 1
ATOM 711 C CA . TYR A 1 85 ? -6.108 7.455 2.720 1.00 98.12 85 TYR A CA 1
ATOM 712 C C . TYR A 1 85 ? -5.486 6.499 3.742 1.00 98.12 85 TYR A C 1
ATOM 714 O O . TYR A 1 85 ? -5.999 6.302 4.845 1.00 98.12 85 TYR A O 1
ATOM 722 N N . ILE A 1 86 ? -4.298 5.982 3.420 1.00 97.88 86 ILE A N 1
ATOM 723 C CA . ILE A 1 86 ? -3.411 5.297 4.369 1.00 97.88 86 ILE A CA 1
ATOM 724 C C . ILE A 1 86 ? -2.088 6.042 4.470 1.00 97.88 86 ILE A C 1
ATOM 726 O O . ILE A 1 86 ? -1.394 6.228 3.473 1.00 97.88 86 ILE A O 1
ATOM 730 N N . VAL A 1 87 ? -1.687 6.357 5.699 1.00 97.88 87 VAL A N 1
ATOM 731 C CA . VAL A 1 87 ? -0.358 6.869 6.026 1.00 97.88 87 VAL A CA 1
ATOM 732 C C . VAL A 1 87 ? 0.291 5.964 7.065 1.00 97.88 87 VAL A C 1
ATOM 734 O O . VAL A 1 87 ? -0.147 5.923 8.215 1.00 97.88 87 VAL A O 1
ATOM 737 N N . MET A 1 88 ? 1.375 5.274 6.706 1.00 95.12 88 MET A N 1
ATOM 738 C CA . MET A 1 88 ? 2.155 4.512 7.687 1.00 95.12 88 MET A CA 1
ATOM 739 C C . MET A 1 88 ? 3.609 4.962 7.754 1.00 95.12 88 MET A C 1
ATOM 741 O O . MET A 1 88 ? 4.275 5.214 6.748 1.00 95.12 88 MET A O 1
ATOM 745 N N . SER A 1 89 ? 4.126 4.999 8.975 1.00 94.31 89 SER A N 1
ATOM 746 C CA . SER A 1 89 ? 5.524 5.313 9.261 1.00 94.31 89 SER A CA 1
ATOM 747 C C . SER A 1 89 ? 6.092 4.331 10.279 1.00 94.31 89 SER A C 1
ATOM 749 O O . SER A 1 89 ? 5.409 3.975 11.240 1.00 94.31 89 SER A O 1
ATOM 751 N N . TYR A 1 90 ? 7.338 3.894 10.084 1.00 90.94 90 TYR A N 1
ATOM 752 C CA . TYR A 1 90 ? 8.027 2.991 11.019 1.00 90.94 90 TYR A CA 1
ATOM 753 C C . TYR A 1 90 ? 7.200 1.739 11.329 1.00 90.94 90 TYR A C 1
ATOM 755 O O . TYR A 1 90 ? 6.801 1.494 12.470 1.00 90.94 90 TYR A O 1
ATOM 763 N N . PHE A 1 91 ? 6.885 0.979 10.284 1.00 89.56 91 PHE A N 1
ATOM 764 C CA . PHE A 1 91 ? 5.883 -0.077 10.358 1.00 89.56 91 PHE A CA 1
ATOM 765 C C . PHE A 1 91 ? 6.405 -1.437 9.909 1.00 89.56 91 PHE A C 1
ATOM 767 O O . PHE A 1 91 ? 7.161 -1.522 8.938 1.00 89.56 91 PHE A O 1
ATOM 774 N N . VAL A 1 92 ? 5.923 -2.499 10.557 1.00 91.62 92 VAL A N 1
ATOM 775 C CA . VAL A 1 92 ? 6.069 -3.881 10.085 1.00 91.62 92 VAL A CA 1
ATOM 776 C C . VAL A 1 92 ? 4.688 -4.487 9.856 1.00 91.62 92 VAL A C 1
ATOM 778 O O . VAL A 1 92 ? 3.927 -4.690 10.803 1.00 91.62 92 VAL A O 1
ATOM 781 N N . LEU A 1 93 ? 4.365 -4.786 8.598 1.00 91.88 93 LEU A N 1
ATOM 782 C CA . LEU A 1 93 ? 3.112 -5.439 8.226 1.00 91.88 93 LEU A CA 1
ATOM 783 C C . LEU A 1 93 ? 3.378 -6.831 7.685 1.00 91.88 93 LEU A C 1
ATOM 785 O O . LEU A 1 93 ? 4.190 -6.982 6.770 1.00 91.88 93 LEU A O 1
ATOM 789 N N . HIS A 1 94 ? 2.629 -7.816 8.175 1.00 92.38 94 HIS A N 1
ATOM 790 C CA . HIS A 1 94 ? 2.621 -9.116 7.526 1.00 92.38 94 HIS A CA 1
ATOM 791 C C . HIS A 1 94 ? 1.738 -9.076 6.258 1.00 92.38 94 HIS A C 1
ATOM 793 O O . HIS A 1 94 ? 2.275 -9.099 5.156 1.00 92.38 94 HIS A O 1
ATOM 799 N N . ASP A 1 95 ? 0.423 -8.858 6.353 1.00 94.94 95 ASP A N 1
ATOM 800 C CA . ASP A 1 95 ? -0.446 -8.829 5.160 1.00 94.94 95 ASP A CA 1
ATOM 801 C C . ASP A 1 95 ? -1.351 -7.588 5.071 1.00 94.94 95 ASP A C 1
ATOM 803 O O . ASP A 1 95 ? -2.065 -7.257 6.021 1.00 94.94 95 ASP A O 1
ATOM 807 N N . LEU A 1 96 ? -1.384 -6.943 3.895 1.00 96.81 96 LEU A N 1
ATOM 808 C CA . LEU A 1 96 ? -2.355 -5.909 3.514 1.00 96.81 96 LEU A CA 1
ATOM 809 C C . LEU A 1 96 ? -3.196 -6.367 2.327 1.00 96.81 96 LEU A C 1
ATOM 811 O O . LEU A 1 96 ? -2.669 -6.656 1.250 1.00 96.81 96 LEU A O 1
ATOM 815 N N . VAL A 1 97 ? -4.514 -6.338 2.482 1.00 98.38 97 VAL A N 1
ATOM 816 C CA . VAL A 1 97 ? -5.450 -6.559 1.380 1.00 98.38 97 VAL A CA 1
ATOM 817 C C . VAL A 1 97 ? -6.426 -5.399 1.305 1.00 98.38 97 VAL A C 1
ATOM 819 O O . VAL A 1 97 ? -7.206 -5.181 2.232 1.00 98.38 97 VAL A O 1
ATOM 822 N N . ILE A 1 98 ? -6.422 -4.690 0.175 1.00 98.44 98 ILE A N 1
ATOM 823 C CA . ILE A 1 98 ? -7.321 -3.561 -0.063 1.00 98.44 98 ILE A CA 1
ATOM 824 C C . ILE A 1 98 ? -8.068 -3.728 -1.382 1.00 98.44 98 ILE A C 1
ATOM 826 O O . ILE A 1 98 ? -7.498 -4.070 -2.421 1.00 98.44 98 ILE A O 1
ATOM 830 N N . LYS A 1 99 ? -9.382 -3.496 -1.371 1.00 98.38 99 LYS A N 1
ATOM 831 C CA . LYS A 1 99 ? -10.174 -3.574 -2.605 1.00 98.38 99 LYS A CA 1
ATOM 832 C C . LYS A 1 99 ? -10.200 -2.249 -3.375 1.00 98.38 99 LYS A C 1
ATOM 834 O O . LYS A 1 99 ? -10.114 -2.295 -4.597 1.00 98.38 99 LYS A O 1
ATOM 839 N N . PHE A 1 100 ? -10.329 -1.121 -2.697 1.00 98.25 100 PHE A N 1
ATOM 840 C CA . PHE A 1 100 ? -10.285 0.210 -3.301 1.00 98.25 100 PHE A CA 1
ATOM 841 C C . PHE A 1 100 ? -9.587 1.147 -2.334 1.00 98.25 100 PHE A C 1
ATOM 843 O O . PHE A 1 100 ? -9.894 1.085 -1.138 1.00 98.25 100 PHE A O 1
ATOM 850 N N . ILE A 1 101 ? -8.658 1.942 -2.851 1.00 98.38 101 ILE A N 1
ATOM 851 C CA . ILE A 1 101 ? -7.991 2.972 -2.074 1.00 98.38 101 ILE A CA 1
ATOM 852 C C . ILE A 1 101 ? -7.533 4.132 -2.930 1.00 98.38 101 ILE A C 1
ATOM 854 O O . ILE A 1 101 ? -6.970 3.886 -3.979 1.00 98.38 101 ILE A O 1
ATOM 858 N N . ASP A 1 102 ? -7.686 5.366 -2.482 1.00 97.94 102 ASP A N 1
ATOM 859 C CA . ASP A 1 102 ? -7.251 6.489 -3.310 1.00 97.94 102 ASP A CA 1
ATOM 860 C C . ASP A 1 102 ? -5.736 6.693 -3.134 1.00 97.94 102 ASP A C 1
ATOM 862 O O . ASP A 1 102 ? -4.977 6.681 -4.104 1.00 97.94 102 ASP A O 1
ATOM 866 N N . TYR A 1 103 ? -5.251 6.753 -1.888 1.00 98.19 103 TYR A N 1
ATOM 867 C CA . TYR A 1 103 ? -3.851 7.082 -1.601 1.00 98.19 103 TYR A CA 1
ATOM 868 C C . TYR A 1 103 ? -3.205 6.192 -0.536 1.00 98.19 103 TYR A C 1
ATOM 870 O O . TYR A 1 103 ? -3.693 6.058 0.587 1.00 98.19 103 TYR A O 1
ATOM 878 N N . ILE A 1 104 ? -2.016 5.670 -0.851 1.00 98.00 104 ILE A N 1
ATOM 879 C CA . ILE A 1 104 ? -1.096 5.064 0.120 1.00 98.00 104 ILE A CA 1
ATOM 880 C C . ILE A 1 104 ? 0.185 5.884 0.196 1.00 98.00 104 ILE A C 1
ATOM 882 O O . ILE A 1 104 ? 0.892 6.050 -0.798 1.00 98.00 104 ILE A O 1
ATOM 886 N N . LEU A 1 105 ? 0.532 6.295 1.412 1.00 98.00 105 LEU A N 1
ATOM 887 C CA . LEU A 1 105 ? 1.833 6.835 1.765 1.00 98.00 105 LEU A CA 1
ATOM 888 C C . LEU A 1 105 ? 2.505 5.928 2.792 1.00 98.00 105 LEU A C 1
ATOM 890 O O . LEU A 1 105 ? 1.992 5.747 3.898 1.00 98.00 105 LEU A O 1
ATOM 894 N N . MET A 1 106 ? 3.694 5.419 2.472 1.00 95.56 106 MET A N 1
ATOM 895 C CA . MET A 1 106 ? 4.506 4.711 3.460 1.00 95.56 106 MET A CA 1
ATOM 896 C C . MET A 1 106 ? 5.933 5.237 3.513 1.00 95.56 106 MET A C 1
ATOM 898 O O . MET A 1 106 ? 6.571 5.527 2.497 1.00 95.56 106 MET A O 1
ATOM 902 N N . SER A 1 107 ? 6.465 5.273 4.727 1.00 94.19 107 SER A N 1
ATOM 903 C CA . SER A 1 107 ? 7.859 5.610 4.992 1.00 94.19 107 SER A CA 1
ATOM 904 C C . SER A 1 107 ? 8.456 4.660 6.024 1.00 94.19 107 SER A C 1
ATOM 906 O O . SER A 1 107 ? 7.775 4.266 6.973 1.00 94.19 107 SER A O 1
ATOM 908 N N . TYR A 1 108 ? 9.725 4.284 5.846 1.00 91.25 108 TYR A N 1
ATOM 909 C CA . TYR A 1 108 ? 10.461 3.447 6.805 1.00 91.25 108 TYR A CA 1
ATOM 910 C C . TYR A 1 108 ? 9.697 2.166 7.164 1.00 91.25 108 TYR A C 1
ATOM 912 O O . TYR A 1 108 ? 9.366 1.921 8.324 1.00 91.25 108 TYR A O 1
ATOM 920 N N . SER A 1 109 ? 9.339 1.378 6.150 1.00 89.56 109 SER A N 1
ATOM 921 C CA . SER A 1 109 ? 8.410 0.256 6.318 1.00 89.56 109 SER A CA 1
ATOM 922 C C . SER A 1 109 ? 8.972 -1.068 5.818 1.00 89.56 109 SER A C 1
ATOM 924 O O . SER A 1 109 ? 9.716 -1.123 4.837 1.00 89.56 109 SER A O 1
ATOM 926 N N . ILE A 1 110 ? 8.582 -2.142 6.503 1.00 92.62 110 ILE A N 1
ATOM 927 C CA . ILE A 1 110 ? 8.782 -3.524 6.074 1.00 92.62 110 ILE A CA 1
ATOM 928 C C . ILE A 1 110 ? 7.406 -4.137 5.855 1.00 92.62 110 ILE A C 1
ATOM 930 O O . ILE A 1 110 ? 6.551 -4.111 6.742 1.00 92.62 110 ILE A O 1
ATOM 934 N N . LEU A 1 111 ? 7.200 -4.701 4.672 1.00 93.50 111 LEU A N 1
ATOM 935 C CA . LEU A 1 111 ? 5.918 -5.257 4.277 1.00 93.50 111 LEU A CA 1
ATOM 936 C C . LEU A 1 111 ? 6.100 -6.649 3.670 1.00 93.50 111 LEU A C 1
ATOM 938 O O . LEU A 1 111 ? 6.817 -6.811 2.674 1.00 93.50 111 LEU A O 1
ATOM 942 N N . HIS A 1 112 ? 5.438 -7.650 4.250 1.00 93.19 112 HIS A N 1
ATOM 943 C CA . HIS A 1 112 ? 5.532 -9.021 3.758 1.00 93.19 112 HIS A CA 1
ATOM 944 C C . HIS A 1 112 ? 4.626 -9.251 2.530 1.00 93.19 112 HIS A C 1
ATOM 946 O O . HIS A 1 112 ? 5.114 -9.763 1.522 1.00 93.19 112 HIS A O 1
ATOM 952 N N . ALA A 1 113 ? 3.373 -8.780 2.510 1.00 95.56 113 ALA A N 1
ATOM 953 C CA . ALA A 1 113 ? 2.541 -8.807 1.298 1.00 95.56 113 ALA A CA 1
ATOM 954 C C . ALA A 1 113 ? 1.534 -7.645 1.198 1.00 95.56 113 ALA A C 1
ATOM 956 O O . ALA A 1 113 ? 0.865 -7.300 2.172 1.00 95.56 113 ALA A O 1
ATOM 957 N N . LEU A 1 114 ? 1.372 -7.091 -0.012 1.00 97.06 114 LEU A N 1
ATOM 958 C CA . LEU A 1 114 ? 0.336 -6.112 -0.364 1.00 97.06 114 LEU A CA 1
ATOM 959 C C . LEU A 1 114 ? -0.418 -6.523 -1.622 1.00 97.06 114 LEU A C 1
ATOM 961 O O . LEU A 1 114 ? 0.162 -6.687 -2.697 1.00 97.06 114 LEU A O 1
ATOM 965 N N . VAL A 1 115 ? -1.735 -6.640 -1.488 1.00 98.44 115 VAL A N 1
ATOM 966 C CA . VAL A 1 115 ? -2.647 -6.928 -2.593 1.00 98.44 115 VAL A CA 1
ATOM 967 C C . VAL A 1 115 ? -3.676 -5.816 -2.695 1.00 98.44 115 VAL A C 1
ATOM 969 O O . VAL A 1 115 ? -4.471 -5.616 -1.776 1.00 98.44 115 VAL A O 1
ATOM 972 N N . ILE A 1 116 ? -3.701 -5.132 -3.840 1.00 98.56 116 ILE A N 1
ATOM 973 C CA . ILE A 1 116 ? -4.660 -4.060 -4.109 1.00 98.56 116 ILE A CA 1
ATOM 974 C C . ILE A 1 116 ? -5.397 -4.306 -5.421 1.00 98.56 116 ILE A C 1
ATOM 976 O O . ILE A 1 116 ? -4.809 -4.653 -6.448 1.00 98.56 116 ILE A O 1
ATOM 980 N N . LYS A 1 117 ? -6.719 -4.126 -5.416 1.00 98.50 117 LYS A N 1
ATOM 981 C CA . LYS A 1 117 ? -7.504 -4.259 -6.650 1.00 98.50 117 LYS A CA 1
ATOM 982 C C . LYS A 1 117 ? -7.569 -2.954 -7.453 1.00 98.50 117 LYS A C 1
ATOM 984 O O . LYS A 1 117 ? -7.464 -3.029 -8.672 1.00 98.50 117 LYS A O 1
ATOM 989 N N . PHE A 1 118 ? -7.749 -1.813 -6.808 1.00 98.44 118 PHE A N 1
ATOM 990 C CA . PHE A 1 118 ? -7.754 -0.498 -7.450 1.00 98.44 118 PHE A CA 1
ATOM 991 C C . PHE A 1 118 ? -7.097 0.501 -6.514 1.00 98.44 118 PHE A C 1
ATOM 993 O O . PHE A 1 118 ? -7.403 0.461 -5.316 1.00 98.44 118 PHE A O 1
ATOM 1000 N N . ILE A 1 119 ? -6.206 1.325 -7.053 1.00 98.50 119 ILE A N 1
ATOM 1001 C CA . ILE A 1 119 ? -5.584 2.405 -6.301 1.00 98.50 119 ILE A CA 1
ATOM 1002 C C . ILE A 1 119 ? -5.160 3.567 -7.179 1.00 98.50 119 ILE A C 1
ATOM 1004 O O . ILE A 1 119 ? -4.567 3.328 -8.215 1.00 98.50 119 ILE A O 1
ATOM 1008 N N . ASP A 1 120 ? -5.372 4.802 -6.757 1.00 98.00 120 ASP A N 1
ATOM 1009 C CA . ASP A 1 120 ? -4.983 5.934 -7.600 1.00 98.00 120 ASP A CA 1
ATOM 1010 C C . ASP A 1 120 ? -3.486 6.227 -7.422 1.00 98.00 120 ASP A C 1
ATOM 1012 O O . ASP A 1 120 ? -2.739 6.330 -8.396 1.00 98.00 120 ASP A O 1
ATOM 1016 N N . TYR A 1 121 ? -3.000 6.274 -6.177 1.00 98.19 121 TYR A N 1
ATOM 1017 C CA . TYR A 1 121 ? -1.625 6.686 -5.900 1.00 98.19 121 TYR A CA 1
ATOM 1018 C C . TYR A 1 121 ? -0.929 5.858 -4.816 1.00 98.19 121 TYR A C 1
ATOM 1020 O O . TYR A 1 121 ? -1.415 5.712 -3.693 1.00 98.19 121 TYR A O 1
ATOM 1028 N N . ILE A 1 122 ? 0.289 5.404 -5.114 1.00 98.06 122 ILE A N 1
ATOM 1029 C CA . ILE A 1 122 ? 1.227 4.861 -4.125 1.00 98.06 122 ILE A CA 1
ATOM 1030 C C . ILE A 1 122 ? 2.477 5.728 -4.088 1.00 98.06 122 ILE A C 1
ATOM 1032 O O . ILE A 1 122 ? 3.176 5.870 -5.091 1.00 98.06 122 ILE A O 1
ATOM 1036 N N . LEU A 1 123 ? 2.809 6.222 -2.898 1.00 98.19 123 LEU A N 1
ATOM 1037 C CA . LEU A 1 123 ? 4.099 6.826 -2.600 1.00 98.19 123 LEU A CA 1
ATOM 1038 C C . LEU A 1 123 ? 4.799 6.032 -1.498 1.00 98.19 123 LEU A C 1
ATOM 1040 O O . LEU A 1 123 ? 4.306 5.928 -0.374 1.00 98.19 123 LEU A O 1
ATOM 1044 N N . MET A 1 124 ? 5.987 5.513 -1.801 1.00 95.94 124 MET A N 1
ATOM 1045 C CA . MET A 1 124 ? 6.819 4.835 -0.808 1.00 95.94 124 MET A CA 1
ATOM 1046 C C . MET A 1 124 ? 8.227 5.413 -0.775 1.00 95.94 124 MET A C 1
ATOM 1048 O O . MET A 1 124 ? 8.868 5.645 -1.805 1.00 95.94 124 MET A O 1
ATOM 1052 N N . SER A 1 125 ? 8.751 5.555 0.434 1.00 94.75 125 SER A N 1
ATOM 1053 C CA . SER A 1 125 ? 10.152 5.892 0.672 1.00 94.75 125 SER A CA 1
ATOM 1054 C C . SER A 1 125 ? 10.747 4.983 1.741 1.00 94.75 125 SER A C 1
ATOM 1056 O O . SER A 1 125 ? 10.060 4.610 2.693 1.00 94.75 125 SER A O 1
ATOM 1058 N N . 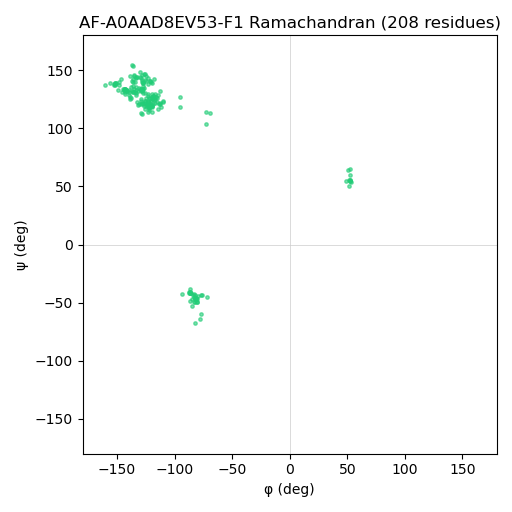TYR A 1 126 ? 12.022 4.619 1.594 1.00 92.19 126 TYR A N 1
ATOM 1059 C CA . TYR A 1 126 ? 12.743 3.807 2.585 1.00 92.19 126 TYR A CA 1
ATOM 1060 C C . TYR A 1 126 ? 11.983 2.524 2.951 1.00 92.19 126 TYR A C 1
ATOM 1062 O O . TYR A 1 126 ? 11.654 2.279 4.113 1.00 92.19 126 TYR A O 1
ATOM 1070 N N . ALA A 1 127 ? 11.635 1.734 1.937 1.00 91.00 127 ALA A N 1
ATOM 1071 C CA . ALA A 1 127 ? 10.753 0.583 2.095 1.00 91.00 127 ALA A CA 1
ATOM 1072 C C . ALA A 1 127 ? 11.413 -0.726 1.654 1.00 91.00 127 ALA A C 1
ATOM 1074 O O . ALA A 1 127 ? 12.090 -0.783 0.625 1.00 91.00 127 ALA A O 1
ATOM 1075 N N . ILE A 1 128 ? 11.149 -1.789 2.412 1.00 93.50 128 ILE A N 1
ATOM 1076 C CA . ILE A 1 128 ? 11.433 -3.171 2.026 1.00 93.50 128 ILE A CA 1
ATOM 1077 C C . ILE A 1 128 ? 10.096 -3.868 1.807 1.00 93.50 128 ILE A C 1
ATOM 1079 O O . ILE A 1 128 ? 9.288 -3.993 2.728 1.00 93.50 128 ILE A O 1
ATOM 1083 N N . LEU A 1 129 ? 9.866 -4.329 0.583 1.00 94.25 129 LEU A N 1
ATOM 1084 C CA . LEU A 1 129 ? 8.612 -4.944 0.173 1.00 94.25 129 LEU A CA 1
ATOM 1085 C C . LEU A 1 129 ? 8.892 -6.290 -0.485 1.00 94.25 129 LEU A C 1
ATOM 1087 O O . LEU A 1 129 ? 9.617 -6.385 -1.476 1.00 94.25 129 LEU A O 1
ATOM 1091 N N . HIS A 1 130 ? 8.317 -7.350 0.072 1.00 95.19 130 HIS A N 1
ATOM 1092 C CA . HIS A 1 130 ? 8.547 -8.687 -0.459 1.00 95.19 130 HIS A CA 1
ATOM 1093 C C . HIS A 1 130 ? 7.622 -8.986 -1.649 1.00 95.19 130 HIS A C 1
ATOM 1095 O O . HIS A 1 130 ? 8.079 -9.442 -2.696 1.00 95.19 130 HIS A O 1
ATOM 1101 N N . ALA A 1 131 ? 6.332 -8.665 -1.544 1.00 96.06 131 ALA A N 1
ATOM 1102 C CA . ALA A 1 131 ? 5.394 -8.853 -2.646 1.00 96.06 131 ALA A CA 1
ATOM 1103 C C . ALA A 1 131 ? 4.356 -7.731 -2.731 1.00 96.06 131 ALA A C 1
ATOM 1105 O O . ALA A 1 131 ? 3.666 -7.433 -1.756 1.00 96.06 131 ALA A O 1
ATOM 1106 N N . LEU A 1 132 ? 4.204 -7.172 -3.931 1.00 97.31 132 LEU A N 1
ATOM 1107 C CA . LEU A 1 132 ? 3.155 -6.224 -4.287 1.00 97.31 132 LEU A CA 1
ATOM 1108 C C . LEU A 1 132 ? 2.422 -6.698 -5.539 1.00 97.31 132 LEU A C 1
ATOM 1110 O O . LEU A 1 132 ? 3.021 -6.863 -6.602 1.00 97.31 132 LEU A O 1
ATOM 1114 N N . ALA A 1 133 ? 1.115 -6.905 -5.411 1.00 98.44 133 ALA A N 1
ATOM 1115 C CA . ALA A 1 133 ? 0.237 -7.270 -6.511 1.00 98.44 133 ALA A CA 1
ATOM 1116 C C . ALA A 1 133 ? -0.879 -6.235 -6.658 1.00 98.44 133 ALA A C 1
ATOM 1118 O O . ALA A 1 133 ? -1.697 -6.0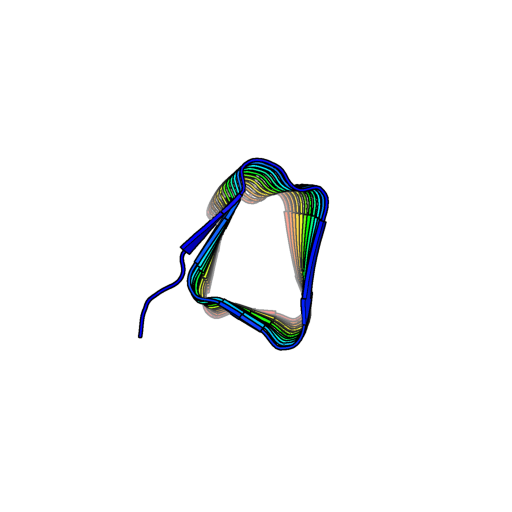63 -5.751 1.00 98.44 133 ALA A O 1
ATOM 1119 N N . ILE A 1 134 ? -0.940 -5.577 -7.817 1.00 98.62 134 ILE A N 1
ATOM 1120 C CA . ILE A 1 134 ? -1.943 -4.550 -8.102 1.00 98.62 134 ILE A CA 1
ATOM 1121 C C . ILE A 1 134 ? -2.656 -4.838 -9.419 1.00 98.62 134 ILE A C 1
ATOM 1123 O O . ILE A 1 134 ? -2.042 -5.159 -10.440 1.00 98.62 134 ILE A O 1
ATOM 1127 N N . LYS A 1 135 ? -3.987 -4.735 -9.420 1.00 98.50 135 LYS A N 1
ATOM 1128 C CA . LYS A 1 135 ? -4.761 -4.944 -10.649 1.00 98.50 135 LYS A CA 1
ATOM 1129 C C . LYS A 1 135 ? -4.885 -3.670 -11.493 1.00 98.50 135 LYS A C 1
ATOM 1131 O O . LYS A 1 135 ? -4.766 -3.776 -12.708 1.00 98.50 135 LYS A O 1
ATOM 1136 N N . PHE A 1 136 ? -5.125 -2.520 -10.883 1.00 98.44 136 PHE A N 1
ATOM 1137 C CA . PHE A 1 136 ? -5.186 -1.227 -11.564 1.00 98.44 136 PHE A CA 1
ATOM 1138 C C . PHE A 1 136 ? -4.584 -0.174 -10.653 1.00 98.44 136 PHE A C 1
ATOM 1140 O O . PHE A 1 136 ? -4.892 -0.191 -9.456 1.00 98.44 136 PHE A O 1
ATOM 1147 N N . ILE A 1 137 ? -3.729 0.672 -11.215 1.00 98.50 137 ILE A N 1
ATOM 1148 C CA . ILE A 1 137 ? -3.150 1.792 -10.493 1.00 98.50 137 ILE A CA 1
ATOM 1149 C C . ILE A 1 137 ? -2.792 2.945 -11.410 1.00 98.50 137 ILE A C 1
ATOM 1151 O O . ILE A 1 137 ? -2.220 2.699 -12.458 1.00 98.50 137 ILE A O 1
ATOM 1155 N N . ASP A 1 138 ? -3.048 4.179 -11.011 1.00 98.12 138 ASP A N 1
ATOM 1156 C CA . ASP A 1 138 ? -2.710 5.306 -11.880 1.00 98.12 138 ASP A CA 1
ATOM 1157 C C . ASP A 1 138 ? -1.225 5.663 -11.705 1.00 98.12 138 ASP A C 1
ATOM 1159 O O . ASP A 1 138 ? -0.468 5.704 -12.675 1.00 98.12 138 ASP A O 1
ATOM 1163 N N . TYR A 1 139 ? -0.754 5.814 -10.462 1.00 98.19 139 TYR A N 1
ATOM 1164 C CA . TYR A 1 139 ? 0.607 6.279 -10.185 1.00 98.19 139 TYR A CA 1
ATOM 1165 C C . TYR A 1 139 ? 1.314 5.490 -9.082 1.00 98.19 139 TYR A C 1
ATOM 1167 O O . TYR A 1 139 ? 0.821 5.341 -7.963 1.00 98.19 139 TYR A O 1
ATOM 1175 N N . ILE A 1 140 ? 2.549 5.071 -9.365 1.00 98.06 140 ILE A N 1
ATOM 1176 C CA . ILE A 1 140 ? 3.502 4.588 -8.361 1.00 98.06 140 ILE A CA 1
ATOM 1177 C C . ILE A 1 140 ? 4.733 5.479 -8.366 1.00 98.06 140 ILE A C 1
ATOM 1179 O O . ILE A 1 140 ? 5.403 5.631 -9.388 1.00 98.06 140 ILE A O 1
ATOM 1183 N N . VAL A 1 141 ? 5.095 5.970 -7.185 1.00 98.00 141 VAL A N 1
ATOM 1184 C CA . VAL A 1 141 ? 6.379 6.613 -6.934 1.00 98.00 141 VAL A CA 1
ATOM 1185 C C . VAL A 1 141 ? 7.092 5.884 -5.806 1.00 98.00 141 VAL A C 1
ATOM 1187 O O . VAL A 1 141 ? 6.586 5.798 -4.686 1.00 98.00 141 VAL A O 1
ATOM 1190 N N . MET A 1 142 ? 8.298 5.389 -6.078 1.00 96.00 142 MET A N 1
ATOM 1191 C CA . MET A 1 142 ? 9.140 4.783 -5.048 1.00 96.00 142 MET A CA 1
ATOM 1192 C C . MET A 1 142 ? 10.541 5.381 -5.052 1.00 96.00 142 MET A C 1
ATOM 1194 O O . MET A 1 142 ? 11.162 5.599 -6.096 1.00 96.00 142 MET A O 1
ATOM 1198 N N . SER A 1 143 ? 11.078 5.565 -3.855 1.00 94.75 143 SER A N 1
ATOM 1199 C CA . SER A 1 143 ? 12.457 5.995 -3.639 1.00 94.75 143 SER A CA 1
ATOM 1200 C C . SER A 1 143 ? 13.106 5.165 -2.538 1.00 94.75 143 SER A C 1
ATOM 1202 O O . SER A 1 143 ? 12.435 4.774 -1.580 1.00 94.75 143 SER A O 1
ATOM 1204 N N . TYR A 1 144 ? 14.404 4.882 -2.670 1.00 92.12 144 TYR A N 1
ATOM 1205 C CA . TYR A 1 144 ? 15.182 4.174 -1.643 1.00 92.12 144 TYR A CA 1
ATOM 1206 C C . TYR A 1 144 ? 14.508 2.868 -1.203 1.00 92.12 144 TYR A C 1
ATOM 1208 O O . TYR A 1 144 ? 14.184 2.680 -0.030 1.00 92.12 144 TYR A O 1
ATOM 1216 N N . SER A 1 145 ? 14.222 1.987 -2.163 1.00 90.75 145 SER A N 1
ATOM 1217 C CA . SER A 1 145 ? 13.407 0.794 -1.916 1.00 90.75 145 SER A CA 1
ATOM 1218 C C . SER A 1 145 ? 14.080 -0.501 -2.353 1.00 90.75 145 SER A C 1
ATOM 1220 O O . SER A 1 145 ? 14.808 -0.548 -3.345 1.00 90.75 145 SER A O 1
ATOM 1222 N N . ILE A 1 146 ? 13.805 -1.567 -1.604 1.00 92.94 146 ILE A N 1
ATOM 1223 C CA . ILE A 1 146 ? 14.138 -2.942 -1.972 1.00 92.94 146 ILE A CA 1
ATOM 1224 C C . ILE A 1 146 ? 12.822 -3.673 -2.201 1.00 92.94 146 ILE A C 1
ATOM 1226 O O . ILE A 1 146 ? 11.988 -3.762 -1.299 1.00 92.94 146 ILE A O 1
ATOM 1230 N N . LEU A 1 147 ? 12.641 -4.197 -3.407 1.00 93.75 147 LEU A N 1
ATOM 1231 C CA . LEU A 1 147 ? 11.406 -4.839 -3.825 1.00 93.75 147 LEU A CA 1
ATOM 1232 C C . LEU A 1 147 ? 11.707 -6.205 -4.433 1.00 93.75 147 LEU A C 1
ATOM 1234 O O . LEU A 1 147 ? 12.448 -6.327 -5.408 1.00 93.75 147 LEU A O 1
ATOM 1238 N N . HIS A 1 148 ? 11.139 -7.257 -3.852 1.00 94.75 148 HIS A N 1
ATOM 1239 C CA . HIS A 1 148 ? 11.399 -8.608 -4.337 1.00 94.75 148 HIS A CA 1
ATOM 1240 C C . HIS A 1 148 ? 10.476 -8.973 -5.510 1.00 94.75 148 HIS A C 1
ATOM 1242 O O . HIS A 1 148 ? 10.944 -9.409 -6.560 1.00 94.75 148 HIS A O 1
ATOM 1248 N N . ALA A 1 149 ? 9.175 -8.715 -5.397 1.00 96.06 149 ALA A N 1
ATOM 1249 C CA . ALA A 1 149 ? 8.243 -8.929 -6.499 1.00 96.06 149 ALA A CA 1
ATOM 1250 C C . ALA A 1 149 ? 7.207 -7.808 -6.612 1.00 96.06 149 ALA A C 1
ATOM 1252 O O . ALA A 1 149 ? 6.500 -7.501 -5.651 1.00 96.06 149 ALA A O 1
ATOM 1253 N N . LEU A 1 150 ? 7.073 -7.262 -7.820 1.00 96.88 150 LEU A N 1
ATOM 1254 C CA . LEU A 1 150 ? 6.015 -6.336 -8.206 1.00 96.88 150 LEU A CA 1
ATOM 1255 C C . LEU A 1 150 ? 5.284 -6.864 -9.436 1.00 96.88 150 LEU A C 1
ATOM 1257 O O . LEU A 1 150 ? 5.878 -7.047 -10.499 1.00 96.88 150 LEU A O 1
ATOM 1261 N N . VAL A 1 151 ? 3.984 -7.101 -9.288 1.00 98.38 151 VAL A N 1
ATOM 1262 C CA . VAL A 1 151 ? 3.110 -7.572 -10.362 1.00 98.38 151 VAL A CA 1
ATOM 1263 C C . VAL A 1 151 ? 1.971 -6.585 -10.544 1.00 98.38 151 VAL A C 1
ATOM 1265 O O . VAL A 1 151 ? 1.147 -6.408 -9.647 1.00 98.38 151 VAL A O 1
ATOM 1268 N N . ILE A 1 152 ? 1.895 -5.973 -11.725 1.00 98.56 152 ILE A N 1
ATOM 1269 C CA . ILE A 1 152 ? 0.863 -4.988 -12.047 1.00 98.56 152 ILE A CA 1
ATOM 1270 C C . ILE A 1 152 ? 0.171 -5.348 -13.357 1.00 98.56 152 ILE A C 1
ATOM 1272 O O . ILE A 1 152 ? 0.805 -5.668 -14.367 1.00 98.56 152 ILE A O 1
ATOM 1276 N N . LYS A 1 153 ? -1.163 -5.318 -13.363 1.00 98.31 153 LYS A N 1
ATOM 1277 C CA . LYS A 1 153 ? -1.921 -5.614 -14.585 1.00 98.31 153 LYS A CA 1
ATOM 1278 C C . LYS A 1 153 ? -2.112 -4.378 -15.471 1.00 98.31 153 LYS A C 1
ATOM 1280 O O . LYS A 1 153 ? -1.992 -4.516 -16.683 1.00 98.31 153 LYS A O 1
ATOM 1285 N N . PHE A 1 154 ? -2.400 -3.221 -14.900 1.00 98.38 154 PHE A N 1
ATOM 1286 C CA . PHE A 1 154 ? -2.522 -1.960 -15.629 1.00 98.38 154 PHE A CA 1
ATOM 1287 C C . PHE A 1 154 ? -1.970 -0.846 -14.756 1.00 98.38 154 PHE A C 1
ATOM 1289 O O . PHE A 1 154 ? -2.297 -0.819 -13.565 1.00 98.38 154 PHE A O 1
ATOM 1296 N N . ILE A 1 155 ? -1.130 0.000 -15.343 1.00 98.50 155 ILE A N 1
ATOM 1297 C CA . ILE A 1 155 ? -0.623 1.195 -14.690 1.00 98.50 155 ILE A CA 1
ATOM 1298 C C . ILE A 1 155 ? -0.397 2.330 -15.671 1.00 98.50 155 ILE A C 1
ATOM 1300 O O . ILE A 1 155 ? 0.090 2.079 -16.765 1.00 98.50 155 ILE A O 1
ATOM 1304 N N . ASP A 1 156 ? -0.680 3.561 -15.274 1.00 98.12 156 ASP A N 1
ATOM 1305 C CA . ASP A 1 156 ? -0.407 4.699 -16.146 1.00 98.12 156 ASP A CA 1
ATOM 1306 C C . ASP A 1 156 ? 1.058 5.128 -15.972 1.00 98.12 156 ASP A C 1
ATOM 1308 O O . ASP A 1 156 ? 1.831 5.132 -16.931 1.00 98.12 156 ASP A O 1
ATOM 1312 N N . TYR A 1 157 ? 1.500 5.370 -14.734 1.00 98.19 157 TYR A N 1
ATOM 1313 C CA . TYR A 1 157 ? 2.831 5.912 -14.455 1.00 98.19 157 TYR A CA 1
ATOM 1314 C C . TYR A 1 157 ? 3.570 5.173 -13.340 1.00 98.19 157 TYR A C 1
ATOM 1316 O O . TYR A 1 157 ? 3.087 5.033 -12.217 1.00 98.19 157 TYR A O 1
ATOM 1324 N N . ILE A 1 158 ? 4.818 4.793 -13.617 1.00 97.69 158 ILE A N 1
ATOM 1325 C CA . ILE A 1 158 ? 5.785 4.375 -12.597 1.00 97.69 158 ILE A CA 1
ATOM 1326 C C . ILE A 1 158 ? 6.991 5.303 -12.629 1.00 97.69 158 ILE A C 1
ATOM 1328 O O . ILE A 1 158 ? 7.631 5.469 -13.670 1.00 97.69 158 ILE A O 1
ATOM 1332 N N . VAL A 1 159 ? 7.363 5.813 -11.457 1.00 97.62 159 VAL A N 1
ATOM 1333 C CA . VAL A 1 159 ? 8.640 6.483 -11.218 1.00 97.62 159 VAL A CA 1
ATOM 1334 C C . VAL A 1 159 ? 9.369 5.784 -10.078 1.00 97.62 159 VAL A C 1
ATOM 1336 O O . VAL A 1 159 ? 8.897 5.757 -8.943 1.00 97.62 159 VAL A O 1
ATOM 1339 N N . MET A 1 160 ? 10.554 5.250 -10.359 1.00 94.88 160 MET A N 1
ATOM 1340 C CA . MET A 1 160 ? 11.410 4.646 -9.338 1.00 94.88 160 MET A CA 1
ATOM 1341 C C . MET A 1 160 ? 12.787 5.291 -9.339 1.00 94.88 160 MET A C 1
ATOM 1343 O O . MET A 1 160 ? 13.383 5.531 -10.390 1.00 94.88 160 MET A O 1
ATOM 1347 N N . SER A 1 161 ? 13.328 5.496 -8.145 1.00 93.56 161 SER A N 1
ATOM 1348 C CA . SER A 1 161 ? 14.690 5.988 -7.955 1.00 93.56 161 SER A CA 1
ATOM 1349 C C . SER A 1 161 ? 15.390 5.245 -6.822 1.00 93.56 161 SER A C 1
ATOM 1351 O O . SER A 1 161 ? 14.750 4.871 -5.837 1.00 93.56 161 SER A O 1
ATOM 1353 N N . TYR A 1 162 ? 16.702 5.025 -6.950 1.00 91.38 162 TYR A N 1
ATOM 1354 C CA . TYR A 1 162 ? 17.528 4.412 -5.898 1.00 91.38 162 TYR A CA 1
ATOM 1355 C C . TYR A 1 162 ? 16.937 3.089 -5.394 1.00 91.38 162 TYR A C 1
ATOM 1357 O O . TYR A 1 162 ? 16.631 2.939 -4.210 1.00 91.38 162 TYR A O 1
ATOM 1365 N N . SER A 1 163 ? 16.698 2.147 -6.309 1.00 88.25 163 SER A N 1
ATOM 1366 C CA . SER A 1 163 ? 15.952 0.923 -5.994 1.00 88.25 163 SER A CA 1
ATOM 1367 C C . SER A 1 163 ? 16.669 -0.360 -6.405 1.00 88.25 163 SER A C 1
ATOM 1369 O O . SER A 1 163 ? 17.369 -0.419 -7.416 1.00 88.25 163 SER A O 1
ATOM 1371 N N . ILE A 1 164 ? 16.473 -1.408 -5.607 1.00 91.12 164 ILE A N 1
ATOM 1372 C CA . ILE A 1 164 ? 16.855 -2.780 -5.946 1.00 91.12 164 ILE A CA 1
ATOM 1373 C C . ILE A 1 164 ? 15.567 -3.555 -6.175 1.00 91.12 164 ILE A C 1
ATOM 1375 O O . ILE A 1 164 ? 14.712 -3.621 -5.291 1.00 91.12 164 ILE A O 1
ATOM 1379 N N . LEU A 1 165 ? 15.432 -4.144 -7.356 1.00 90.88 165 LEU A N 1
ATOM 1380 C CA . LEU A 1 165 ? 14.231 -4.846 -7.773 1.00 90.88 165 LEU A CA 1
ATOM 1381 C C . LEU A 1 165 ? 14.604 -6.232 -8.302 1.00 90.88 165 LEU A C 1
ATOM 1383 O O . LEU A 1 165 ? 15.436 -6.372 -9.196 1.00 90.88 165 LEU A O 1
ATOM 1387 N N . TYR A 1 166 ? 14.002 -7.283 -7.751 1.00 93.25 166 TYR A N 1
ATOM 1388 C CA . TYR A 1 166 ? 14.274 -8.643 -8.223 1.00 93.25 166 TYR A CA 1
ATOM 1389 C C . TYR A 1 166 ? 13.364 -9.012 -9.396 1.00 93.25 166 TYR A C 1
ATOM 1391 O O . TYR A 1 166 ? 13.847 -9.453 -10.438 1.00 93.25 166 TYR A O 1
ATOM 1399 N N . ALA A 1 167 ? 12.058 -8.785 -9.276 1.00 94.75 167 ALA A N 1
ATOM 1400 C CA . ALA A 1 167 ? 11.115 -9.064 -10.349 1.00 94.75 167 ALA A CA 1
ATOM 1401 C C . ALA A 1 167 ? 10.078 -7.950 -10.501 1.00 94.75 167 ALA A C 1
ATOM 1403 O O . ALA A 1 167 ? 9.348 -7.631 -9.561 1.00 94.75 167 ALA A O 1
ATOM 1404 N N . LEU A 1 168 ? 9.971 -7.422 -11.719 1.00 95.56 168 LEU A N 1
ATOM 1405 C CA . LEU A 1 168 ? 8.908 -6.519 -12.142 1.00 95.56 168 LEU A CA 1
ATOM 1406 C C . LEU A 1 168 ? 8.172 -7.112 -13.337 1.00 95.56 168 LEU A C 1
ATOM 1408 O O . LEU A 1 168 ? 8.755 -7.311 -14.403 1.00 95.56 168 LEU A O 1
ATOM 1412 N N . VAL A 1 169 ? 6.883 -7.381 -13.158 1.00 97.69 169 VAL A N 1
ATOM 1413 C CA . VAL A 1 169 ? 6.009 -7.905 -14.206 1.00 97.69 169 VAL A CA 1
ATOM 1414 C C . VAL A 1 169 ? 4.848 -6.949 -14.404 1.00 97.69 169 VAL A C 1
ATOM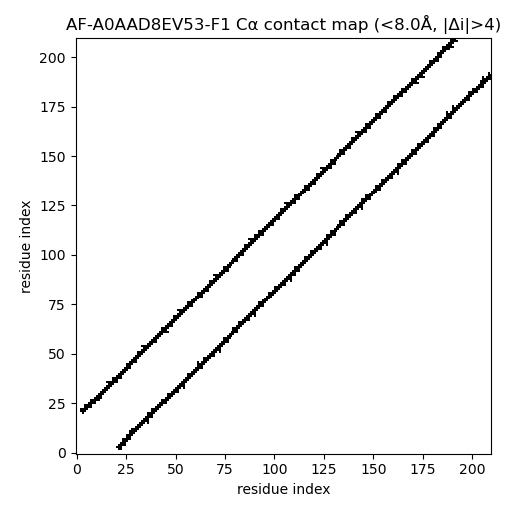 1416 O O . VAL A 1 169 ? 4.008 -6.790 -13.518 1.00 97.69 169 VAL A O 1
ATOM 1419 N N . ILE A 1 170 ? 4.771 -6.349 -15.589 1.00 98.12 170 ILE A N 1
ATOM 1420 C CA . ILE A 1 170 ? 3.705 -5.417 -15.944 1.00 98.12 170 ILE A CA 1
ATOM 1421 C C . ILE A 1 170 ? 3.033 -5.857 -17.239 1.00 98.12 170 ILE A C 1
ATOM 1423 O O . ILE A 1 170 ? 3.681 -6.148 -18.248 1.00 98.12 170 ILE A O 1
ATOM 1427 N N . LYS A 1 171 ? 1.700 -5.924 -17.238 1.00 97.88 171 LYS A N 1
ATOM 1428 C CA . LYS A 1 171 ? 0.967 -6.268 -18.462 1.00 97.88 171 LYS A CA 1
ATOM 1429 C C . LYS A 1 171 ? 0.760 -5.048 -19.368 1.00 97.88 171 LYS A C 1
ATOM 1431 O O . LYS A 1 171 ? 0.935 -5.191 -20.572 1.00 97.88 171 LYS A O 1
ATOM 1436 N N . PHE A 1 172 ? 0.416 -3.893 -18.819 1.00 97.94 172 PHE A N 1
ATOM 1437 C CA . PHE A 1 172 ? 0.273 -2.641 -19.565 1.00 97.94 172 PHE A CA 1
ATOM 1438 C C . PHE A 1 172 ? 0.806 -1.495 -18.718 1.00 97.94 172 PHE A C 1
ATOM 1440 O O . PHE A 1 172 ? 0.473 -1.438 -17.533 1.00 97.94 172 PHE A O 1
ATOM 1447 N N . ILE A 1 173 ? 1.633 -0.648 -19.325 1.00 98.19 173 ILE A N 1
ATOM 1448 C CA . ILE A 1 173 ? 2.131 0.582 -18.722 1.00 98.19 173 ILE A CA 1
ATOM 1449 C C . ILE A 1 173 ? 2.228 1.699 -19.752 1.00 98.19 173 ILE A C 1
ATOM 1451 O O . ILE A 1 173 ? 2.783 1.480 -20.826 1.00 98.19 173 ILE A O 1
ATOM 1455 N N . ASP A 1 174 ? 1.744 2.889 -19.426 1.00 97.69 174 ASP A N 1
ATOM 1456 C CA . ASP A 1 174 ? 1.857 4.021 -20.346 1.00 97.69 174 ASP A CA 1
ATOM 1457 C C . ASP A 1 174 ? 3.243 4.665 -20.241 1.00 97.69 174 ASP A C 1
ATOM 1459 O O . ASP A 1 174 ? 3.909 4.864 -21.257 1.00 97.69 174 ASP A O 1
ATOM 1463 N N . TYR A 1 175 ? 3.736 4.901 -19.024 1.00 97.81 175 TYR A N 1
ATOM 1464 C CA . TYR A 1 175 ? 5.024 5.545 -18.777 1.00 97.81 175 TYR A CA 1
ATOM 1465 C C . TYR A 1 175 ? 5.805 4.875 -17.643 1.00 97.81 175 TYR A C 1
ATOM 1467 O O . TYR A 1 175 ? 5.349 4.788 -16.501 1.00 97.81 175 TYR A O 1
ATOM 1475 N N . LEU A 1 176 ? 7.038 4.464 -17.938 1.00 96.56 176 LEU A N 1
ATOM 1476 C CA . LEU A 1 176 ? 7.982 3.934 -16.957 1.00 96.56 176 LEU A CA 1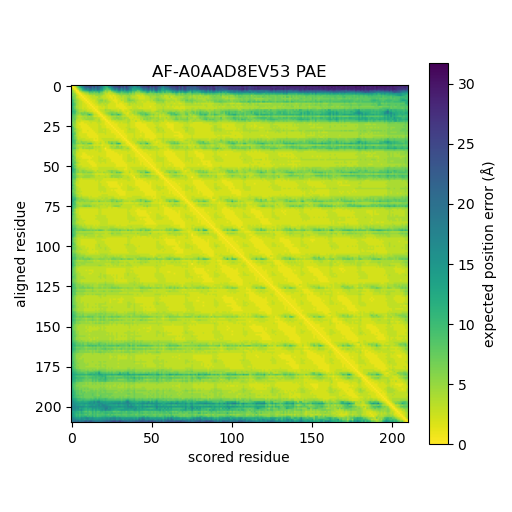
ATOM 1477 C C . LEU A 1 176 ? 9.247 4.785 -16.917 1.00 96.56 176 LEU A C 1
ATOM 1479 O O . LEU A 1 176 ? 9.979 4.864 -17.903 1.00 96.56 176 LEU A O 1
ATOM 1483 N N . GLN A 1 177 ? 9.560 5.338 -15.752 1.00 96.56 177 GLN A N 1
ATOM 1484 C CA . GLN A 1 177 ? 10.832 5.995 -15.493 1.00 96.56 177 GLN A CA 1
ATOM 1485 C C . GLN A 1 177 ? 11.558 5.330 -14.333 1.00 96.56 177 GLN A C 1
ATOM 1487 O O . GLN A 1 177 ? 11.036 5.235 -13.223 1.00 96.56 177 GLN A O 1
ATOM 1492 N N . MET A 1 178 ? 12.801 4.929 -14.577 1.00 93.38 178 MET A N 1
ATOM 1493 C CA . MET A 1 178 ? 13.668 4.379 -13.544 1.00 93.38 178 MET A CA 1
ATOM 1494 C C . MET A 1 178 ? 15.037 5.057 -13.589 1.00 93.38 178 MET A C 1
ATOM 1496 O O . MET A 1 178 ? 15.664 5.154 -14.647 1.00 93.38 178 MET A O 1
ATOM 1500 N N . SER A 1 179 ? 15.533 5.482 -12.430 1.00 92.88 179 SER A N 1
ATOM 1501 C CA . SER A 1 179 ? 16.891 6.004 -12.271 1.00 92.88 179 SER A CA 1
ATOM 1502 C C . SER A 1 179 ? 17.613 5.334 -11.104 1.00 92.88 179 SER A C 1
ATOM 1504 O O . SER A 1 179 ? 17.001 5.014 -10.086 1.00 92.88 179 SER A O 1
ATOM 1506 N N . TYR A 1 180 ? 18.922 5.107 -11.238 1.00 89.88 180 TYR A N 1
ATOM 1507 C CA . TYR A 1 180 ? 19.759 4.523 -10.178 1.00 89.88 180 TYR A CA 1
ATOM 1508 C C . TYR A 1 180 ? 19.187 3.217 -9.619 1.00 89.88 180 TYR A C 1
ATOM 1510 O O . TYR A 1 180 ? 18.777 3.146 -8.458 1.00 89.88 180 TYR A O 1
ATOM 1518 N N . TYR A 1 181 ? 19.124 2.179 -10.448 1.00 86.94 181 TYR A N 1
ATOM 1519 C CA . TYR A 1 181 ? 18.528 0.916 -10.029 1.00 86.94 181 TYR A CA 1
ATOM 1520 C C . TYR A 1 181 ? 19.326 -0.310 -10.451 1.00 86.94 181 TYR A C 1
ATOM 1522 O O . TYR A 1 181 ? 20.039 -0.328 -11.458 1.00 86.94 181 TYR A O 1
ATOM 1530 N N . ILE A 1 182 ? 19.140 -1.364 -9.662 1.00 87.38 182 ILE A N 1
ATOM 1531 C CA . ILE A 1 182 ? 19.588 -2.719 -9.958 1.00 87.38 182 ILE A CA 1
ATOM 1532 C C . ILE A 1 182 ? 18.334 -3.554 -10.165 1.00 87.38 182 ILE A C 1
ATOM 1534 O O . ILE A 1 182 ? 17.501 -3.648 -9.264 1.00 87.38 182 ILE A O 1
ATOM 1538 N N . LEU A 1 183 ? 18.197 -4.152 -11.345 1.00 87.44 183 LEU A N 1
ATOM 1539 C CA . LEU A 1 183 ? 17.046 -4.968 -11.691 1.00 87.44 183 LEU A CA 1
ATOM 1540 C C . LEU A 1 183 ? 17.462 -6.356 -12.159 1.00 87.44 183 LEU A C 1
ATOM 1542 O O . LEU A 1 183 ? 18.186 -6.512 -13.141 1.00 87.44 183 LEU A O 1
ATOM 1546 N N . HIS A 1 184 ? 16.945 -7.387 -11.502 1.00 90.81 184 HIS A N 1
ATOM 1547 C CA . HIS A 1 184 ? 17.222 -8.751 -11.930 1.00 90.81 184 HIS A CA 1
ATOM 1548 C C . HIS A 1 184 ? 16.328 -9.167 -13.112 1.00 90.81 184 HIS A C 1
ATOM 1550 O O . HIS A 1 184 ? 16.841 -9.615 -14.135 1.00 90.81 184 HIS A O 1
ATOM 1556 N N . ALA A 1 185 ? 15.011 -8.964 -13.040 1.00 92.81 185 ALA A N 1
ATOM 1557 C CA . ALA A 1 185 ? 14.099 -9.295 -14.136 1.00 92.81 185 ALA A CA 1
ATOM 1558 C C . ALA A 1 185 ? 13.016 -8.230 -14.365 1.00 92.81 185 ALA A C 1
ATOM 1560 O O . ALA A 1 185 ? 12.243 -7.915 -13.459 1.00 92.81 185 ALA A O 1
ATOM 1561 N N . LEU A 1 186 ? 12.910 -7.752 -15.611 1.00 93.75 186 LEU A N 1
ATOM 1562 C CA . LEU A 1 186 ? 11.786 -6.958 -16.112 1.00 93.75 186 LEU A CA 1
ATOM 1563 C C . LEU A 1 186 ? 11.025 -7.714 -17.189 1.00 93.75 186 LEU A C 1
ATOM 1565 O O . LEU A 1 186 ? 11.608 -8.119 -18.197 1.00 93.75 186 LEU A O 1
ATOM 1569 N N . VAL A 1 187 ? 9.711 -7.813 -17.030 1.00 96.06 187 VAL A N 1
ATOM 1570 C CA . VAL A 1 187 ? 8.812 -8.307 -18.070 1.00 96.06 187 VAL A CA 1
ATOM 1571 C C . VAL A 1 187 ? 7.680 -7.313 -18.256 1.00 96.06 187 VAL A C 1
ATOM 1573 O O . VAL A 1 187 ? 6.830 -7.164 -17.381 1.00 96.06 187 VAL A O 1
ATOM 1576 N N . ILE A 1 188 ? 7.637 -6.672 -19.421 1.00 96.75 188 ILE A N 1
ATOM 1577 C CA . ILE A 1 188 ? 6.560 -5.765 -19.806 1.00 96.75 188 ILE A CA 1
ATOM 1578 C C . ILE A 1 188 ? 5.920 -6.259 -21.098 1.00 96.75 188 ILE A C 1
ATOM 1580 O O . ILE A 1 188 ? 6.596 -6.503 -22.101 1.00 96.75 188 ILE A O 1
ATOM 1584 N N . LYS A 1 189 ? 4.597 -6.447 -21.090 1.00 96.00 189 LYS A N 1
ATOM 1585 C CA . LYS A 1 189 ? 3.894 -6.885 -22.302 1.00 96.00 189 LYS A CA 1
ATOM 1586 C C . LYS A 1 189 ? 3.635 -5.719 -23.260 1.00 96.00 189 LYS A C 1
ATOM 1588 O O . LYS A 1 189 ? 3.907 -5.878 -24.444 1.00 96.00 189 LYS A O 1
ATOM 1593 N N . PHE A 1 190 ? 3.143 -4.593 -22.762 1.00 96.00 190 PHE A N 1
ATOM 1594 C CA . PHE A 1 190 ? 2.915 -3.378 -23.544 1.00 96.00 190 PHE A CA 1
ATOM 1595 C C . PHE A 1 190 ? 3.438 -2.178 -22.767 1.00 96.00 190 PHE A C 1
ATOM 1597 O O . PHE A 1 190 ? 3.128 -2.061 -21.579 1.00 96.00 190 PHE A O 1
ATOM 1604 N N . ILE A 1 191 ? 4.220 -1.333 -23.435 1.00 96.94 191 ILE A N 1
ATOM 1605 C CA . ILE A 1 191 ? 4.698 -0.066 -22.890 1.00 96.94 191 ILE A CA 1
ATOM 1606 C C . ILE A 1 191 ? 4.523 1.064 -23.900 1.00 96.94 191 ILE A C 1
ATOM 1608 O O . ILE A 1 191 ? 4.845 0.867 -25.069 1.00 96.94 191 ILE A O 1
ATOM 1612 N N . GLY A 1 192 ? 4.037 2.220 -23.449 1.00 96.19 192 GLY A N 1
ATOM 1613 C CA . GLY A 1 192 ? 4.025 3.439 -24.261 1.00 96.19 192 GLY A CA 1
ATOM 1614 C C . GLY A 1 192 ? 5.409 4.084 -24.312 1.00 96.19 192 GLY A C 1
ATOM 1615 O O . GLY A 1 192 ? 6.047 4.199 -25.356 1.00 96.19 192 GLY A O 1
ATOM 1616 N N . TYR A 1 193 ? 5.930 4.445 -23.142 1.00 95.31 193 TYR A N 1
ATOM 1617 C CA . TYR A 1 193 ? 7.207 5.131 -23.006 1.00 95.31 193 TYR A CA 1
ATOM 1618 C C . TYR A 1 193 ? 8.054 4.562 -21.868 1.00 95.31 193 TYR A C 1
ATOM 1620 O O . TYR A 1 193 ? 7.556 4.251 -20.784 1.00 95.31 193 TYR A O 1
ATOM 1628 N N . ILE A 1 194 ? 9.364 4.464 -22.107 1.00 94.00 194 ILE A N 1
ATOM 1629 C CA . ILE A 1 194 ? 10.341 4.013 -21.119 1.00 94.00 194 ILE A CA 1
ATOM 1630 C C . ILE A 1 194 ? 11.562 4.935 -21.091 1.00 94.00 194 ILE A C 1
ATOM 1632 O O . ILE A 1 194 ? 12.193 5.185 -22.117 1.00 94.00 194 ILE A O 1
ATOM 1636 N N . LEU A 1 195 ? 11.926 5.402 -19.898 1.00 94.19 195 LEU A N 1
ATOM 1637 C CA . LEU A 1 195 ? 13.146 6.159 -19.643 1.00 94.19 195 LEU A CA 1
ATOM 16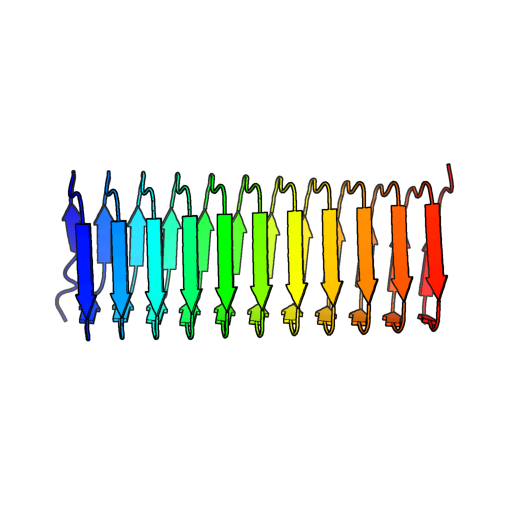38 C C . LEU A 1 195 ? 13.947 5.494 -18.529 1.00 94.19 195 LEU A C 1
ATOM 1640 O O . LEU A 1 195 ? 13.519 5.450 -17.377 1.00 94.19 195 LEU A O 1
ATOM 1644 N N . MET A 1 196 ? 15.145 5.032 -18.873 1.00 91.00 196 MET A N 1
ATOM 1645 C CA . MET A 1 196 ? 16.048 4.363 -17.943 1.00 91.00 196 MET A CA 1
ATOM 1646 C C . MET A 1 196 ? 17.392 5.083 -17.880 1.00 91.00 196 MET A C 1
ATOM 1648 O O . MET A 1 196 ? 18.022 5.305 -18.914 1.00 91.00 196 MET A O 1
ATOM 1652 N N . SER A 1 197 ? 17.872 5.398 -16.677 1.00 89.56 197 SER A N 1
ATOM 1653 C CA . SER A 1 197 ? 19.211 5.959 -16.464 1.00 89.56 197 SER A CA 1
ATOM 1654 C C . SER A 1 197 ? 19.929 5.293 -15.290 1.00 89.56 197 SER A C 1
ATOM 1656 O O . SER A 1 197 ? 19.307 4.898 -14.307 1.00 89.56 197 SER A O 1
ATOM 1658 N N . TYR A 1 198 ? 21.256 5.153 -15.397 1.00 85.12 198 TYR A N 1
ATOM 1659 C CA . TYR A 1 198 ? 22.110 4.544 -14.364 1.00 85.12 198 TYR A CA 1
ATOM 1660 C C . TYR A 1 198 ? 21.590 3.180 -13.887 1.00 85.12 198 TYR A C 1
ATOM 1662 O O . TYR A 1 198 ? 21.183 3.012 -12.737 1.00 85.12 198 TYR A O 1
ATOM 1670 N N . SER A 1 199 ? 21.572 2.216 -14.808 1.00 81.75 199 SER A N 1
ATOM 1671 C CA . SER A 1 199 ? 20.887 0.942 -14.618 1.00 81.75 199 SER A CA 1
ATOM 1672 C C . SER A 1 199 ? 21.797 -0.265 -14.777 1.00 81.75 199 SER A C 1
ATOM 1674 O O . SER A 1 199 ? 22.673 -0.294 -15.640 1.00 81.75 199 SER A O 1
ATOM 1676 N N . ILE A 1 200 ? 21.547 -1.283 -13.955 1.00 83.25 200 ILE A N 1
ATOM 1677 C CA . ILE A 1 200 ? 22.114 -2.623 -14.108 1.00 83.25 200 ILE A CA 1
ATOM 1678 C C . ILE A 1 200 ? 20.950 -3.592 -14.284 1.00 83.25 200 ILE A C 1
ATOM 1680 O O . ILE A 1 200 ? 20.040 -3.617 -13.456 1.00 83.25 200 ILE A O 1
ATOM 1684 N N . PHE A 1 201 ? 20.991 -4.396 -15.347 1.00 83.81 201 PHE A N 1
ATOM 1685 C CA . PHE A 1 201 ? 19.973 -5.400 -15.633 1.00 83.81 201 PHE A CA 1
ATOM 1686 C C . PHE A 1 201 ? 20.577 -6.775 -15.862 1.00 83.81 201 PHE A C 1
ATOM 1688 O O . PHE A 1 201 ? 21.565 -6.900 -16.582 1.00 83.81 201 PHE A O 1
ATOM 1695 N N . HIS A 1 202 ? 19.918 -7.805 -15.334 1.00 84.94 202 HIS A N 1
ATOM 1696 C CA . HIS A 1 202 ? 20.197 -9.184 -15.730 1.00 84.94 202 HIS A CA 1
ATOM 1697 C C . HIS A 1 202 ? 19.258 -9.658 -16.854 1.00 84.94 202 HIS A C 1
ATOM 1699 O O . HIS A 1 202 ? 19.704 -10.307 -17.798 1.00 84.94 202 HIS A O 1
ATOM 1705 N N . ALA A 1 203 ? 17.960 -9.346 -16.790 1.00 86.81 203 ALA A N 1
ATOM 1706 C CA . ALA A 1 203 ? 16.993 -9.725 -17.819 1.00 86.81 203 ALA A CA 1
ATOM 1707 C C . ALA A 1 203 ? 15.964 -8.618 -18.096 1.00 86.81 203 ALA A C 1
ATOM 1709 O O . ALA A 1 203 ? 15.342 -8.080 -17.178 1.00 86.81 203 ALA A O 1
ATOM 1710 N N . LEU A 1 204 ? 15.753 -8.330 -19.384 1.00 90.06 204 LEU A N 1
ATOM 1711 C CA . LEU A 1 204 ? 14.800 -7.347 -19.896 1.00 90.06 204 LEU A CA 1
ATOM 1712 C C . LEU A 1 204 ? 13.971 -7.978 -21.020 1.00 90.06 204 LEU A C 1
ATOM 1714 O O . LEU A 1 204 ? 14.520 -8.378 -22.045 1.00 90.06 204 LEU A O 1
ATOM 1718 N N . VAL A 1 205 ? 12.651 -8.038 -20.848 1.00 92.31 205 VAL A N 1
ATOM 1719 C CA . VAL A 1 205 ? 11.715 -8.499 -21.880 1.00 92.31 205 VAL A CA 1
ATOM 1720 C C . VAL A 1 205 ? 10.612 -7.464 -22.059 1.00 92.31 205 VAL A C 1
ATOM 1722 O O . VAL A 1 205 ? 9.767 -7.298 -21.182 1.00 92.31 205 VAL A O 1
ATOM 1725 N N . ILE A 1 206 ? 10.589 -6.812 -23.220 1.00 92.38 206 ILE A N 1
ATOM 1726 C CA . ILE A 1 206 ? 9.512 -5.914 -23.649 1.00 92.38 206 ILE A CA 1
ATOM 1727 C C . ILE A 1 206 ? 8.921 -6.496 -24.932 1.00 92.38 206 ILE A C 1
ATOM 1729 O O . ILE A 1 206 ? 9.648 -6.690 -25.904 1.00 92.38 206 ILE A O 1
ATOM 1733 N N . LYS A 1 207 ? 7.626 -6.840 -24.928 1.00 88.31 207 LYS A N 1
ATOM 1734 C CA . LYS A 1 207 ? 6.991 -7.470 -26.103 1.00 88.31 207 LYS A CA 1
ATOM 1735 C C . LYS A 1 207 ? 6.532 -6.462 -27.148 1.00 88.31 207 LYS A C 1
ATOM 1737 O O . LYS A 1 207 ? 6.722 -6.712 -28.332 1.00 88.31 207 LYS A O 1
ATOM 1742 N N . PHE A 1 208 ? 5.914 -5.369 -26.718 1.00 85.44 208 PHE A N 1
ATOM 1743 C CA . PHE A 1 208 ? 5.382 -4.347 -27.609 1.00 85.44 208 PHE A CA 1
ATOM 1744 C C . PHE A 1 208 ? 5.655 -2.965 -27.034 1.00 85.44 208 PHE A C 1
ATOM 1746 O O . PHE A 1 208 ? 5.401 -2.725 -25.852 1.00 85.44 208 PHE A O 1
ATOM 1753 N N . ILE A 1 209 ? 6.146 -2.089 -27.902 1.00 81.00 209 ILE A N 1
ATOM 1754 C CA . ILE A 1 209 ? 6.233 -0.651 -27.677 1.00 81.00 209 ILE A CA 1
ATOM 1755 C C . ILE A 1 209 ? 5.196 -0.040 -28.621 1.00 81.00 209 ILE A C 1
ATOM 1757 O O . ILE A 1 209 ? 5.212 -0.372 -29.810 1.00 81.00 209 ILE A O 1
ATOM 1761 N N . VAL A 1 210 ? 4.254 0.728 -28.076 1.00 72.94 210 VAL A N 1
ATOM 1762 C CA . VAL A 1 210 ? 3.113 1.320 -28.801 1.00 72.94 210 VAL A CA 1
ATOM 1763 C C . VAL A 1 210 ? 3.222 2.830 -28.728 1.00 72.94 210 VAL A C 1
ATOM 1765 O O . VAL A 1 210 ? 3.087 3.462 -29.795 1.00 72.94 210 VAL A O 1
#

Nearest PDB structures (foldseek):
  6n2c-assembly1_A  TM=4.222E-01  e=1.517E+00  Caldicellulosiruptor hydrothermalis 108

Secondary structure (DSSP, 8-state):
----EEEES-EEEEEEEEEEEEEEEEEEEEEEEEEEEEEEEEEEEEEEEEEEEEEEEEEEEEEEEEEEEEEEEEEEEEEEEEEEEEEEEEEEEEEEEES-EEEEEEEEEEEEEEEEEEEEEEEEEEEEEEEEEEEEEEEEEEEEEEEEEEEES-EEEEEEEEEEEEEEEEEEEEEEEEEEEEEEEEEEEEEEEEEEEEEEEEEEEEEEE-

Seque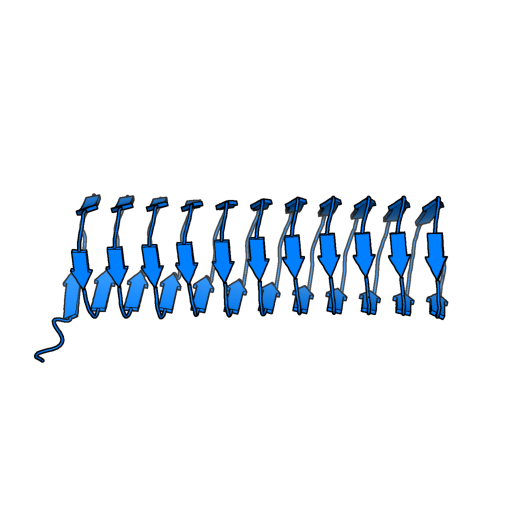nce (210 aa):
MSYSTFYIKFIDYIVMSYSILHALVIKFIDYIVMSYAILHTLLIKFIDFILMSYSIFHALVIKFIDYIQMSYSILHALVIKFIDYIVMSYFVLHDLVIKFIDYILMSYSILHALVIKFIDYILMSYAILHALAIKFIDYIVMSYSILHALVIKFIDYIVMSYSILYALVIKFIDYLQMSYYILHALVIKFIGYILMSYSIFHALVIKFIV

Mean predicted aligned error: 4.45 Å

pLDDT: mean 93.22, std 7.4, range [43.34, 98.62]

Solvent-accessible surface area (backbone atoms only — not comparable to full-atom values): 9197 Å² total; per-residue (Å²): 132,86,77,57,69,47,79,41,70,70,47,63,73,46,78,49,64,77,39,78,47,42,34,42,38,35,48,34,35,47,37,39,40,39,34,48,30,38,36,49,33,42,40,35,48,34,33,46,36,40,42,39,32,48,30,41,34,53,32,39,38,36,47,34,34,46,37,40,39,42,32,50,30,40,36,43,32,40,39,34,47,34,34,45,36,39,40,41,31,46,30,39,36,43,36,41,39,35,49,33,36,45,37,40,38,40,32,49,30,39,36,52,34,38,39,37,48,33,34,46,37,39,41,40,32,47,31,42,36,47,34,39,40,36,48,34,33,44,37,40,39,41,32,49,29,40,35,46,34,39,40,34,49,34,34,44,37,40,40,40,31,49,30,41,34,45,35,39,40,32,49,32,34,45,34,42,36,40,35,46,33,43,35,44,34,40,39,33,48,33,34,54,43,79,47,80,43,68,72,46,73,76,39,83,44,74,75,40,79,107

Foldseek 3Di:
DPQDADEEEEDAEDEDECEEHEHYAYEEYAEYEYENYEYAEYHYAEYAEYEYENYEYAEYEYAEYAEYEYECYEYAYYHYEEYAEYEYENYEYEEAEYEEYAEYEYECYEYNEYEYEEYAEYEYENYEYEYYAYEEYEEYEYECYEYEDDAYEEYEEYEYECYEYEEDAYAEYAEYEYENYEYEEDAYAEYAYYHYYNYHYNYDHYNYHD

Radius of gyration: 18.82 Å; Cα contacts (8 Å, |Δi|>4): 660; chains: 1; bounding box: 45×25×59 Å